Protein AF-0000000084933760 (afdb_homodimer)

Radius of gyration: 19.93 Å; Cα contacts (8 Å, |Δi|>4): 561; chains: 2; bounding box: 49×54×44 Å

Solvent-accessible surface area (backbone atoms only — not comparable to full-atom values): 15863 Å² total; per-residue (Å²): 116,66,57,91,71,53,70,63,55,50,52,51,51,53,46,27,44,66,40,38,69,59,48,57,58,58,50,7,56,75,67,72,41,52,49,69,57,36,49,50,52,52,50,49,37,39,74,70,44,37,38,70,45,31,24,42,41,68,36,48,44,39,60,46,26,70,36,41,30,41,37,34,32,32,53,76,77,86,79,57,62,67,58,54,50,48,54,72,69,38,53,44,50,26,28,29,32,30,31,45,72,89,34,37,31,44,29,36,35,47,17,69,35,71,68,50,39,50,52,53,49,53,62,52,43,73,56,29,57,67,47,76,22,47,44,77,42,64,78,34,64,78,49,73,80,62,82,73,82,128,118,65,55,90,70,52,72,64,54,49,52,49,50,54,46,27,44,66,40,39,68,59,49,58,60,59,50,8,58,76,68,73,39,52,49,68,58,36,48,50,51,52,50,48,37,40,74,72,44,37,38,71,45,31,23,40,40,68,37,48,42,38,60,47,27,72,35,42,30,41,36,34,31,34,53,76,77,86,79,56,63,67,59,53,51,48,55,71,70,37,51,44,50,26,28,30,32,30,32,44,72,88,35,39,31,44,28,37,38,48,18,69,37,69,68,51,39,50,54,53,50,53,61,54,41,73,55,28,58,67,49,76,23,48,45,78,42,65,78,34,63,77,48,74,79,63,81,72,84,129

Nearest PDB structures (foldseek):
  2cfx-assembly1_C  TM=9.605E-01  e=9.197E-15  Bacillus subtilis
  8q90-assembly1_B  TM=9.386E-01  e=1.491E-12  Haloferax mediterranei
  7fby-assembly1_A  TM=8.853E-01  e=1.085E-12  Pyrococcus horikoshii OT3
  2zny-assembly2_C  TM=8.908E-01  e=6.863E-12  Pyrococcus horikoshii
  2dbb-assembly1_B  TM=8.232E-01  e=8.738E-11  Pyrococcus horikoshii OT3

Sequence (300 aa):
MTLNLDDVDWAIIRQLQEEARISLSELGRRVNLSSSAVTERVRNLESLGVIGGYHARVDLAKVGYPVLAVVRLKYPGNRHQPLRRLLAERREILECLRTTGDDCYTLKVAATSMEHLESLVDALAGFGSTTTSVVYSQTLPYRGPDRPVGMTLNLDDVDWAIIRQLQEEARISLSELGRRVNLSSSAVTERVRNLESLGVIGGYHARVDLAKVGYPVLAVVRLKYPGNRHQPLRRLLAERREILECLRTTGDDCYTLKVAATSMEHLESLVDALAGFGSTTTSVVYSQTLPYRGPDRPVG

Secondary structure (DSSP, 8-state):
------HHHHHHHHHHHH-TT--HHHHHHHTT--HHHHHHHHHHHHHTTSEEEEEEEE-TGGGT--EEEEEEEE--SS--HHHHHHHHH-TTEEEEEEESSS-SEEEEEEESSHHHHHHHHHHHHTSSEEEEEEEEEEEE----------/------HHHHHHHHHHHH-TT--HHHHHHHTT--HHHHHHHHHHHHHTTSEEEEEEEE-TGGGT--EEEEEEEE--SS--HHHHHHHHH-TTEEEEEEESSS-SEEEEEEESSHHHHHHHHHHHHTSSEEEEEEEEEEEE----------

Foldseek 3Di:
DDDDDDPLLQLLVVCCLVPVPDDLCVSCVVSVHHSVVSVVSVVVCCVVCVPVDHDDDDDQVVVQFPWKKKKFFAAPDDDCVVVVVVPVVDVQWPDWDQDDDRTGIITMGTANDPVRVVVVVVVRCVRGDMDMGIDPDCPDDDGDDHDDDD/DDDDDDPLLQLLVVCCLVPVPDDLCVSCVSSVHHSVVSVVSVVVCCVVCVPVDHDDDDDCVVVQFPWKKKKFFAAPDDDCVVVVVVPVVDVQWPDWDQDDDRTGIITMGTANDPVRVVVVVVVRCVRGDMDMGIDPDCPDDDGDDHDDDD

Structure (mmCIF, N/CA/C/O backbone):
data_AF-0000000084933760-model_v1
#
loop_
_entity.id
_entity.type
_entity.pdbx_description
1 polymer 'AsnC-family transcriptional regulator'
#
loop_
_atom_site.group_PDB
_atom_site.id
_atom_site.type_symbol
_atom_site.label_atom_id
_atom_site.label_alt_id
_atom_site.label_comp_id
_atom_site.label_asym_id
_atom_site.label_entity_id
_atom_site.label_seq_id
_atom_site.pdbx_PDB_ins_code
_atom_site.Cartn_x
_atom_site.Cartn_y
_atom_site.Cartn_z
_atom_site.occupancy
_atom_site.B_iso_or_equiv
_atom_site.auth_seq_id
_atom_site.auth_comp_id
_atom_site.auth_asym_id
_atom_site.auth_atom_id
_atom_site.pdbx_PDB_model_num
ATOM 1 N N . MET A 1 1 ? 16.844 8.188 -11.461 1 62.12 1 MET A N 1
ATOM 2 C CA . MET A 1 1 ? 18.156 8.492 -10.883 1 62.12 1 MET A CA 1
ATOM 3 C C . MET A 1 1 ? 18.094 8.445 -9.359 1 62.12 1 MET A C 1
ATOM 5 O O . MET A 1 1 ? 17.188 8.992 -8.75 1 62.12 1 MET A O 1
ATOM 9 N N . THR A 1 2 ? 18.859 7.562 -8.734 1 71.69 2 THR A N 1
ATOM 10 C CA . THR A 1 2 ? 18.969 7.48 -7.281 1 71.69 2 THR A CA 1
ATOM 11 C C . THR A 1 2 ? 19.453 8.812 -6.703 1 71.69 2 THR A C 1
ATOM 13 O O . THR A 1 2 ? 20.438 9.383 -7.184 1 71.69 2 THR A O 1
ATOM 16 N N . LEU A 1 3 ? 18.531 9.352 -5.859 1 82.62 3 LEU A N 1
ATOM 17 C CA . LEU A 1 3 ? 18.906 10.617 -5.234 1 82.62 3 LEU A CA 1
ATOM 18 C C . LEU A 1 3 ? 19.797 10.375 -4.023 1 82.62 3 LEU A C 1
ATOM 20 O O . LEU A 1 3 ? 19.719 9.328 -3.381 1 82.62 3 LEU A O 1
ATOM 24 N N . ASN A 1 4 ? 20.781 11.312 -3.889 1 87.88 4 ASN A N 1
ATOM 25 C CA . ASN A 1 4 ? 21.641 11.25 -2.717 1 87.88 4 ASN A CA 1
ATOM 26 C C . ASN A 1 4 ? 20.969 11.844 -1.486 1 87.88 4 ASN A C 1
ATOM 28 O O . ASN A 1 4 ? 21.094 13.047 -1.225 1 87.88 4 ASN A O 1
ATOM 32 N N . LEU A 1 5 ? 20.297 11.008 -0.692 1 95.12 5 LEU A N 1
ATOM 33 C CA . LEU A 1 5 ? 19.594 11.422 0.517 1 95.12 5 LEU A CA 1
ATOM 34 C C . LEU A 1 5 ? 20.484 11.25 1.747 1 95.12 5 LEU A C 1
ATOM 36 O O . LEU A 1 5 ? 21.141 10.211 1.903 1 95.12 5 LEU A O 1
ATOM 40 N N . ASP A 1 6 ? 20.547 12.234 2.494 1 95.12 6 ASP A N 1
ATOM 41 C CA . ASP A 1 6 ? 21.391 12.141 3.68 1 95.12 6 ASP A CA 1
ATOM 42 C C . ASP A 1 6 ? 20.609 11.602 4.871 1 95.12 6 ASP A C 1
ATOM 44 O O . ASP A 1 6 ? 19.469 11.156 4.727 1 95.12 6 ASP A O 1
ATOM 48 N N . ASP A 1 7 ? 21.234 11.594 6.059 1 96 7 ASP A N 1
ATOM 49 C CA . ASP A 1 7 ? 20.672 11.023 7.273 1 96 7 ASP A CA 1
ATOM 50 C C . ASP A 1 7 ? 19.391 11.742 7.68 1 96 7 ASP A C 1
ATOM 52 O O . ASP A 1 7 ? 18.422 11.109 8.109 1 96 7 ASP A O 1
ATOM 56 N N . VAL A 1 8 ? 19.422 12.992 7.527 1 96.94 8 VAL A N 1
ATOM 57 C CA . VAL A 1 8 ? 18.266 13.789 7.93 1 96.94 8 VAL A CA 1
ATOM 58 C C . VAL A 1 8 ? 17.094 13.492 7.012 1 96.94 8 VAL A C 1
ATOM 60 O O . VAL A 1 8 ? 15.961 13.328 7.48 1 96.94 8 VAL A O 1
ATOM 63 N N . ASP A 1 9 ? 17.375 13.453 5.699 1 97.44 9 ASP A N 1
ATOM 64 C CA . ASP A 1 9 ? 16.328 13.102 4.746 1 97.44 9 ASP A CA 1
ATOM 65 C C . ASP A 1 9 ? 15.656 11.781 5.129 1 97.44 9 ASP A C 1
ATOM 67 O O . ASP A 1 9 ? 14.422 11.688 5.164 1 97.44 9 ASP A O 1
ATOM 71 N N . TRP A 1 10 ? 16.422 10.812 5.469 1 97.44 10 TRP A N 1
AT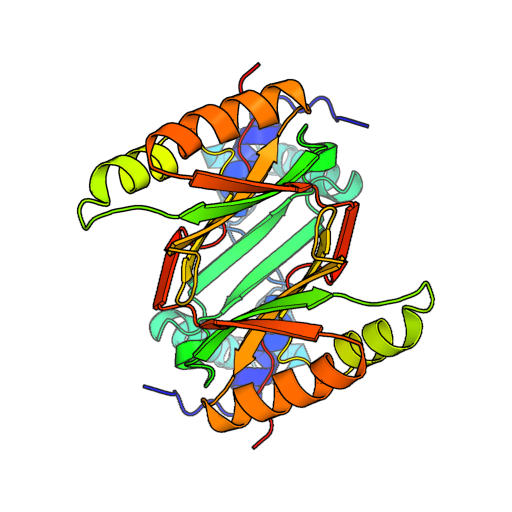OM 72 C CA . TRP A 1 10 ? 15.883 9.492 5.785 1 97.44 10 TRP A CA 1
ATOM 73 C C . TRP A 1 10 ? 15.133 9.508 7.109 1 97.44 10 TRP A C 1
ATOM 75 O O . TRP A 1 10 ? 14.141 8.805 7.281 1 97.44 10 TRP A O 1
ATOM 85 N N . ALA A 1 11 ? 15.656 10.234 8.039 1 97.94 11 ALA A N 1
ATOM 86 C CA . ALA A 1 11 ? 14.93 10.375 9.297 1 97.94 11 ALA A CA 1
ATOM 87 C C . ALA A 1 11 ? 13.547 10.977 9.07 1 97.94 11 ALA A C 1
ATOM 89 O O . ALA A 1 11 ? 12.562 10.523 9.656 1 97.94 11 ALA A O 1
ATOM 90 N N . ILE A 1 12 ? 13.492 11.961 8.203 1 98.44 12 ILE A N 1
ATOM 91 C CA . ILE A 1 12 ? 12.234 12.617 7.867 1 98.44 12 ILE A CA 1
ATOM 92 C C . ILE A 1 12 ? 11.305 11.625 7.168 1 98.44 12 ILE A C 1
ATOM 94 O O . ILE A 1 12 ? 10.133 11.5 7.535 1 98.44 12 ILE A O 1
ATOM 98 N N . ILE A 1 13 ? 11.836 10.93 6.203 1 98.31 13 ILE A N 1
ATOM 99 C CA . ILE A 1 13 ? 11.062 9.961 5.434 1 98.31 13 ILE A CA 1
ATOM 100 C C . ILE A 1 13 ? 10.477 8.906 6.371 1 98.31 13 ILE A C 1
ATOM 102 O O . ILE A 1 13 ? 9.289 8.562 6.273 1 98.31 13 ILE A O 1
ATOM 106 N N . ARG A 1 14 ? 11.266 8.422 7.262 1 97.88 14 ARG A N 1
ATOM 107 C CA . ARG A 1 14 ? 10.828 7.402 8.203 1 97.88 14 ARG A CA 1
ATOM 108 C C . ARG A 1 14 ? 9.656 7.906 9.047 1 97.88 14 ARG A C 1
ATOM 110 O O . ARG A 1 14 ? 8.656 7.211 9.203 1 97.88 14 ARG A O 1
ATOM 117 N N . GLN A 1 15 ? 9.781 9.102 9.555 1 98 15 GLN A N 1
ATOM 118 C CA . GLN A 1 15 ? 8.734 9.672 10.391 1 98 15 GLN A CA 1
ATOM 119 C C . GLN A 1 15 ? 7.441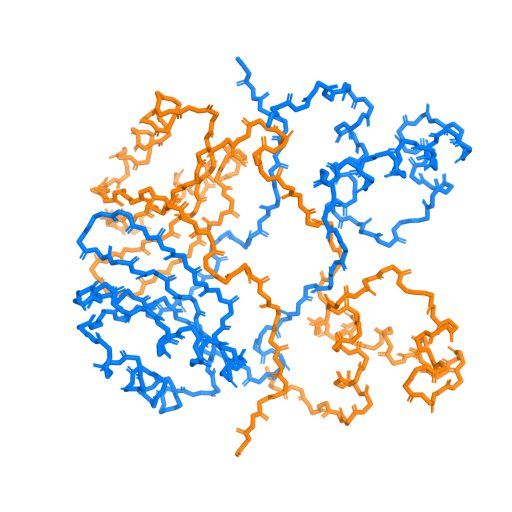 9.867 9.602 1 98 15 GLN A C 1
ATOM 121 O O . GLN A 1 15 ? 6.359 9.523 10.086 1 98 15 GLN A O 1
ATOM 126 N N . LEU A 1 16 ? 7.559 10.328 8.391 1 98.31 16 LEU A N 1
ATOM 127 C CA . LEU A 1 16 ? 6.379 10.625 7.586 1 98.31 16 LEU A CA 1
ATOM 128 C C . LEU A 1 16 ? 5.691 9.344 7.129 1 98.31 16 LEU A C 1
ATOM 130 O O . LEU A 1 16 ? 4.473 9.32 6.949 1 98.31 16 LEU A O 1
ATOM 134 N N . GLN A 1 17 ? 6.473 8.273 6.941 1 98.12 17 GLN A N 1
ATOM 135 C CA . GLN A 1 17 ? 5.887 6.98 6.609 1 98.12 17 GLN A CA 1
ATOM 136 C C . GLN A 1 17 ? 5.082 6.426 7.781 1 98.12 17 GLN A C 1
ATOM 138 O O . GLN A 1 17 ? 4.102 5.707 7.586 1 98.12 17 GLN A O 1
ATOM 143 N N . GLU A 1 18 ? 5.484 6.773 8.938 1 96.56 18 GLU A N 1
ATOM 144 C CA . GLU A 1 18 ? 4.82 6.277 10.141 1 96.56 18 GLU A CA 1
ATOM 145 C C . GLU A 1 18 ? 3.658 7.184 10.539 1 96.56 18 GLU A C 1
ATOM 147 O O . GLU A 1 18 ? 2.6 6.699 10.945 1 96.56 18 GLU A O 1
ATOM 152 N N . GLU A 1 19 ? 3.912 8.445 10.445 1 96.56 19 GLU A N 1
ATOM 153 C CA . GLU A 1 19 ? 2.949 9.469 10.844 1 96.56 19 GLU A CA 1
ATOM 154 C C . GLU A 1 19 ? 2.932 10.625 9.852 1 96.56 19 GLU A C 1
ATOM 156 O O . GLU A 1 19 ? 3.59 11.648 10.07 1 96.56 19 GLU A O 1
ATOM 161 N N . ALA A 1 20 ? 2.033 10.539 8.969 1 96.94 20 ALA A N 1
ATOM 162 C CA . ALA A 1 20 ? 2.043 11.516 7.883 1 96.94 20 ALA A CA 1
ATOM 163 C C . ALA A 1 20 ? 1.455 12.852 8.336 1 96.94 20 ALA A C 1
ATOM 165 O O . ALA A 1 20 ? 1.707 13.891 7.727 1 96.94 20 ALA A O 1
ATOM 166 N N . ARG A 1 21 ? 0.649 12.844 9.383 1 95.88 21 ARG A N 1
ATOM 167 C CA . ARG A 1 21 ? -0.011 14.07 9.82 1 95.8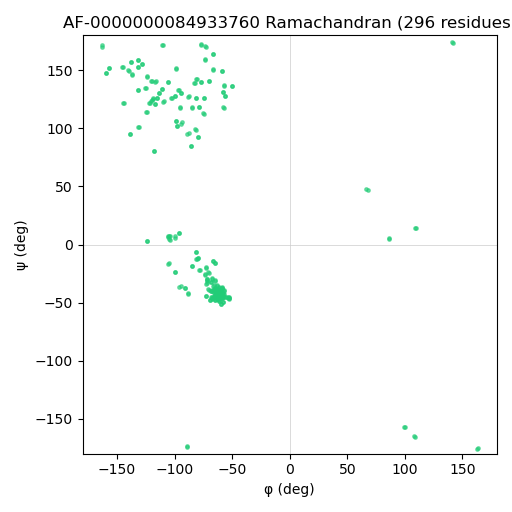8 21 ARG A CA 1
ATOM 168 C C . ARG A 1 21 ? 0.772 14.75 10.938 1 95.88 21 ARG A C 1
ATOM 170 O O . ARG A 1 21 ? 0.278 15.688 11.57 1 95.88 21 ARG A O 1
ATOM 177 N N . ILE A 1 22 ? 1.942 14.312 11.211 1 96.12 22 ILE A N 1
ATOM 178 C CA . ILE A 1 22 ? 2.791 14.969 12.195 1 96.12 22 ILE A CA 1
ATOM 179 C C . ILE A 1 22 ? 2.996 16.438 11.805 1 96.12 22 ILE A C 1
ATOM 181 O O . ILE A 1 22 ? 3.145 16.75 10.617 1 96.12 22 ILE A O 1
ATOM 185 N N . SER A 1 23 ? 2.906 17.312 12.766 1 95.75 23 SER A N 1
ATOM 186 C CA . SER A 1 23 ? 3.166 18.719 12.453 1 95.75 23 SER A CA 1
ATOM 187 C C . SER A 1 23 ? 4.625 18.938 12.07 1 95.75 23 SER A C 1
ATOM 189 O O . SER A 1 23 ? 5.512 18.234 12.555 1 95.75 23 SER A O 1
ATOM 191 N N . LEU A 1 24 ? 4.832 19.938 11.227 1 95.81 24 LEU A N 1
ATOM 192 C CA . LEU A 1 24 ? 6.203 20.234 10.82 1 95.81 24 LEU A CA 1
ATOM 193 C C . LEU A 1 24 ? 7.043 20.656 12.023 1 95.81 24 LEU A C 1
ATOM 195 O O . LEU A 1 24 ? 8.234 20.359 12.094 1 95.81 24 LEU A O 1
ATOM 199 N N . SER A 1 25 ? 6.398 21.359 12.922 1 97.06 25 SER A N 1
ATOM 200 C CA . SER A 1 25 ? 7.102 21.75 14.148 1 97.06 25 SER A CA 1
ATOM 201 C C . SER A 1 25 ? 7.543 20.516 14.938 1 97.06 25 SER A C 1
ATOM 203 O O . SER A 1 25 ? 8.703 20.422 15.352 1 97.06 25 SER A O 1
ATOM 205 N N . GLU A 1 26 ? 6.719 19.578 15.164 1 97.81 26 GLU A N 1
ATOM 206 C CA . GLU A 1 26 ? 7.047 18.359 15.891 1 97.81 26 GLU A CA 1
ATOM 207 C C . GLU A 1 26 ? 8.055 17.5 15.117 1 97.81 26 GLU A C 1
ATOM 209 O O . GLU A 1 26 ? 8.977 16.938 15.703 1 97.81 26 GLU A O 1
ATOM 214 N N . LEU A 1 27 ? 7.883 17.422 13.82 1 98.25 27 LEU A N 1
ATOM 215 C CA . LEU A 1 27 ? 8.828 16.703 12.969 1 98.25 27 LEU A CA 1
ATOM 216 C C . LEU A 1 27 ? 10.227 17.281 13.109 1 98.25 27 LEU A C 1
ATOM 218 O O . LEU A 1 27 ? 11.195 16.547 13.281 1 98.25 27 LEU A O 1
ATOM 222 N N . GLY A 1 28 ? 10.273 18.594 12.984 1 98.31 28 GLY A N 1
ATOM 223 C CA . GLY A 1 28 ? 11.555 19.266 13.172 1 98.31 28 GLY A CA 1
ATOM 224 C C . GLY A 1 28 ? 12.219 18.906 14.484 1 98.31 28 GLY A C 1
ATOM 225 O O . GLY A 1 28 ? 13.414 18.594 14.523 1 98.31 28 GLY A O 1
ATOM 226 N N . ARG A 1 29 ? 11.461 18.938 15.562 1 98 29 ARG A N 1
ATOM 227 C CA . ARG A 1 29 ? 11.969 18.578 16.891 1 98 29 ARG A CA 1
ATOM 228 C C . ARG A 1 29 ? 12.516 17.156 16.906 1 98 29 ARG A C 1
ATOM 230 O O . ARG A 1 29 ? 13.617 16.922 17.406 1 98 29 ARG A O 1
ATOM 237 N N . ARG A 1 30 ? 11.852 16.234 16.328 1 97.5 30 ARG A N 1
ATOM 238 C CA . ARG A 1 30 ? 12.227 14.828 16.359 1 97.5 30 ARG A CA 1
ATOM 239 C C . ARG A 1 30 ? 13.5 14.586 15.562 1 97.5 30 ARG A C 1
ATOM 241 O O . ARG A 1 30 ? 14.289 13.695 15.898 1 97.5 30 ARG A O 1
ATOM 248 N N . VAL A 1 31 ? 13.68 15.328 14.555 1 97.88 31 VAL A N 1
ATOM 249 C CA . VAL A 1 31 ? 14.836 15.07 13.703 1 97.88 31 VAL A CA 1
ATOM 250 C C . VAL A 1 31 ? 15.914 16.109 13.961 1 97.88 31 VAL A C 1
ATOM 252 O O . VAL A 1 31 ? 16.859 16.25 13.18 1 97.88 31 VAL A O 1
ATOM 255 N N . ASN A 1 32 ? 15.711 16.922 14.945 1 97.69 32 ASN A N 1
ATOM 256 C CA . ASN A 1 32 ? 16.672 17.906 15.414 1 97.69 32 ASN A CA 1
ATOM 257 C C . ASN A 1 32 ? 16.922 19 14.383 1 97.69 32 ASN A C 1
ATOM 259 O O . ASN A 1 32 ? 18.078 19.312 14.062 1 97.69 32 ASN A O 1
ATOM 263 N N . LEU A 1 33 ? 15.875 19.562 13.82 1 98 33 LEU A N 1
ATOM 264 C CA . LEU A 1 33 ? 15.891 20.703 12.906 1 98 33 LEU A CA 1
ATOM 265 C C . LEU A 1 33 ? 14.922 21.781 13.359 1 98 33 LEU A C 1
ATOM 267 O O . LEU A 1 33 ? 13.969 21.5 14.094 1 98 33 LEU A O 1
ATOM 271 N N . SER A 1 34 ? 15.266 23.031 12.906 1 97.19 34 SER A N 1
ATOM 272 C CA . SER A 1 34 ? 14.273 24.078 13.062 1 97.19 34 SER A CA 1
ATOM 273 C C . SER A 1 34 ? 13.047 23.828 12.195 1 97.19 34 SER A C 1
ATOM 275 O O . SER A 1 34 ? 13.102 23.047 11.25 1 97.19 34 SER A O 1
ATOM 277 N N . SER A 1 35 ? 11.938 24.547 12.5 1 96 35 SER A N 1
ATOM 278 C CA . SER A 1 35 ? 10.711 24.422 11.719 1 96 35 SER A CA 1
ATOM 279 C C . SER A 1 35 ? 10.938 24.844 10.266 1 96 35 SER A C 1
ATOM 281 O O . SER A 1 35 ? 10.414 24.219 9.344 1 96 35 SER A O 1
ATOM 283 N N . SER A 1 36 ? 11.711 25.891 10.094 1 97.31 36 SER A N 1
ATOM 284 C CA . SER A 1 36 ? 11.977 26.375 8.742 1 97.31 36 SER A CA 1
ATOM 285 C C . SER A 1 36 ? 12.836 25.375 7.957 1 97.31 36 SER A C 1
ATOM 287 O O . SER A 1 36 ? 12.586 25.125 6.777 1 97.31 36 SER A O 1
ATOM 289 N N . ALA A 1 37 ? 13.789 24.797 8.594 1 97.94 37 ALA A N 1
ATOM 290 C CA . ALA A 1 37 ? 14.695 23.859 7.945 1 97.94 37 ALA A CA 1
ATOM 291 C C . ALA A 1 37 ? 13.961 22.578 7.547 1 97.94 37 ALA A C 1
ATOM 293 O O . ALA A 1 37 ? 14.148 22.078 6.441 1 97.94 37 ALA A O 1
ATOM 294 N N . VAL A 1 38 ? 13.203 22.078 8.469 1 98.31 38 VAL A N 1
ATOM 295 C CA . VAL A 1 38 ? 12.492 20.844 8.172 1 98.31 38 VAL A CA 1
ATOM 296 C C . VAL A 1 38 ? 11.461 21.094 7.074 1 98.31 38 VAL A C 1
ATOM 298 O O . VAL A 1 38 ? 11.227 20.234 6.219 1 98.31 38 VAL A O 1
ATOM 301 N N . THR A 1 39 ? 10.789 22.234 7.102 1 97.81 39 THR A N 1
ATOM 302 C CA . THR A 1 39 ? 9.836 22.594 6.062 1 97.81 39 THR A CA 1
ATOM 303 C C . THR A 1 39 ? 10.492 22.562 4.688 1 97.81 39 THR A C 1
ATOM 305 O O . THR A 1 39 ? 9.945 22 3.738 1 97.81 39 THR A O 1
ATOM 308 N N . GLU A 1 40 ? 11.602 23.094 4.613 1 98.19 40 GLU A N 1
ATOM 309 C CA . GLU A 1 40 ? 12.336 23.141 3.35 1 98.19 40 GLU A CA 1
ATOM 310 C C . GLU A 1 40 ? 12.742 21.734 2.9 1 98.19 40 GLU A C 1
ATOM 312 O O . GLU A 1 40 ? 12.625 21.391 1.721 1 98.19 40 GLU A O 1
ATOM 317 N N . ARG A 1 41 ? 13.234 20.953 3.859 1 98.25 41 ARG A N 1
ATOM 318 C CA . ARG A 1 41 ? 13.641 19.594 3.535 1 98.25 41 ARG A CA 1
ATOM 319 C C . ARG A 1 41 ? 12.453 18.766 3.025 1 98.25 41 ARG A C 1
ATOM 321 O O . ARG A 1 41 ? 12.586 18.031 2.049 1 98.25 41 ARG A O 1
ATOM 328 N N . VAL A 1 42 ? 11.344 18.859 3.662 1 98.38 42 VAL A N 1
ATOM 329 C CA . VAL A 1 42 ? 10.148 18.141 3.258 1 98.38 42 VAL A CA 1
ATOM 330 C C . VAL A 1 42 ? 9.703 18.594 1.87 1 98.38 42 VAL A C 1
ATOM 332 O O . VAL A 1 42 ? 9.414 17.781 0.997 1 98.38 42 VAL A O 1
ATOM 335 N N . ARG A 1 43 ? 9.688 19.922 1.695 1 97.94 43 ARG A N 1
ATOM 336 C CA . ARG A 1 43 ? 9.32 20.469 0.397 1 97.94 43 ARG A CA 1
ATOM 337 C C . ARG A 1 43 ? 10.234 19.938 -0.704 1 97.94 43 ARG A C 1
ATOM 339 O O . ARG A 1 43 ? 9.773 19.641 -1.806 1 97.94 43 ARG A O 1
ATOM 346 N N . ASN A 1 44 ? 11.438 19.875 -0.427 1 97.94 44 ASN A N 1
ATOM 347 C CA . ASN A 1 44 ? 12.406 19.359 -1.391 1 97.94 44 ASN A CA 1
ATOM 348 C C . ASN A 1 44 ? 12.133 17.891 -1.73 1 97.94 44 ASN A C 1
ATOM 350 O O . ASN A 1 44 ? 12.141 17.516 -2.902 1 97.94 44 ASN A O 1
ATOM 354 N N . LEU A 1 45 ? 11.906 17.094 -0.696 1 98.31 45 LEU A N 1
ATOM 355 C CA . LEU A 1 45 ? 11.602 15.688 -0.894 1 98.31 45 LEU A CA 1
ATOM 356 C C . LEU A 1 45 ? 10.352 15.516 -1.746 1 98.31 45 LEU A C 1
ATOM 358 O O . LEU A 1 45 ? 10.273 14.602 -2.568 1 98.31 45 LEU A O 1
ATOM 362 N N . GLU A 1 46 ? 9.406 16.375 -1.554 1 98.12 46 GLU A N 1
ATOM 363 C CA . GLU A 1 46 ? 8.172 16.328 -2.334 1 98.12 46 GLU A CA 1
ATOM 364 C C . GLU A 1 46 ? 8.406 16.797 -3.764 1 98.12 46 GLU A C 1
ATOM 366 O O . GLU A 1 46 ? 7.949 16.172 -4.719 1 98.12 46 GLU A O 1
ATOM 371 N N . SER A 1 47 ? 9.141 17.891 -3.918 1 97.94 47 SER A N 1
ATOM 372 C CA . SER A 1 47 ? 9.383 18.469 -5.234 1 97.94 47 SER A CA 1
ATOM 373 C C . SER A 1 47 ? 10.188 17.531 -6.117 1 97.94 47 SER A C 1
ATOM 375 O O . SER A 1 47 ? 10 17.484 -7.332 1 97.94 47 SER A O 1
ATOM 377 N N . LEU A 1 48 ? 11.031 16.75 -5.48 1 97.12 48 LEU A N 1
ATOM 378 C CA . LEU A 1 48 ? 11.867 15.797 -6.195 1 97.12 48 LEU A CA 1
ATOM 379 C C . LEU A 1 48 ? 11.086 14.523 -6.512 1 97.12 48 LEU A C 1
ATOM 381 O O . LEU A 1 48 ? 11.578 13.656 -7.238 1 97.12 48 LEU A O 1
ATOM 385 N N . GLY A 1 49 ? 9.953 14.344 -5.922 1 97.56 49 GLY A N 1
ATOM 386 C CA . GLY A 1 49 ? 9.117 13.18 -6.164 1 97.56 49 GLY A CA 1
ATOM 387 C C . GLY A 1 49 ? 9.484 11.992 -5.297 1 97.56 49 GLY A C 1
ATOM 388 O O . GLY A 1 49 ? 8.992 10.883 -5.508 1 97.56 49 GLY A O 1
ATOM 389 N N . VAL A 1 50 ? 10.422 12.203 -4.371 1 98.12 50 VAL A N 1
ATOM 390 C CA . VAL A 1 50 ? 10.758 11.148 -3.414 1 98.12 50 VAL A CA 1
ATOM 391 C C . VAL A 1 50 ? 9.516 10.781 -2.604 1 98.12 50 VAL A C 1
ATOM 393 O O . VAL A 1 50 ? 9.211 9.602 -2.43 1 98.12 50 VAL A O 1
ATOM 396 N N . ILE A 1 51 ? 8.906 11.805 -2.07 1 98.06 51 ILE A N 1
ATOM 397 C CA . ILE A 1 51 ? 7.594 11.641 -1.455 1 98.06 51 ILE A CA 1
ATOM 398 C C . ILE A 1 51 ? 6.504 11.992 -2.465 1 98.06 51 ILE A C 1
ATOM 400 O O . ILE A 1 51 ? 6.398 13.141 -2.898 1 98.06 51 ILE A O 1
ATOM 404 N N . GLY A 1 52 ? 5.688 11.008 -2.785 1 97 52 GLY A N 1
ATOM 405 C CA . GLY A 1 52 ? 4.711 11.188 -3.848 1 97 52 GLY A CA 1
ATOM 406 C C . GLY A 1 52 ? 3.32 11.508 -3.332 1 97 52 GLY A C 1
ATOM 407 O O . GLY A 1 52 ? 2.352 11.5 -4.094 1 97 52 GLY A O 1
ATOM 408 N N . GLY A 1 53 ? 3.221 11.719 -2.033 1 97.38 53 GLY A N 1
ATOM 409 C CA . GLY A 1 53 ? 1.934 12.031 -1.435 1 97.38 53 GLY A CA 1
ATOM 410 C C . GLY A 1 53 ? 1.726 11.367 -0.087 1 97.38 53 GLY A C 1
ATOM 411 O O . GLY A 1 53 ? 2.576 10.602 0.372 1 97.38 53 GLY A O 1
ATOM 412 N N . TYR A 1 54 ? 0.625 11.727 0.524 1 98.12 54 TYR A N 1
ATOM 413 C CA . TYR A 1 54 ? 0.22 11.25 1.84 1 98.12 54 TYR A CA 1
ATOM 414 C C . TYR A 1 54 ? -1.18 10.648 1.794 1 98.12 54 TYR A C 1
ATOM 416 O O . TYR A 1 54 ? -2.094 11.234 1.205 1 98.12 54 TYR A O 1
ATOM 424 N N . HIS A 1 55 ? -1.307 9.469 2.443 1 98.06 55 HIS A N 1
ATOM 425 C CA . HIS A 1 55 ? -2.566 8.75 2.287 1 98.06 55 HIS A CA 1
ATOM 426 C C . HIS A 1 55 ? -3.006 8.117 3.602 1 98.06 55 HIS A C 1
ATOM 428 O O . HIS A 1 55 ? -2.166 7.691 4.398 1 98.06 55 HIS A O 1
ATOM 434 N N . ALA A 1 56 ? -4.285 8 3.752 1 98.38 56 ALA A N 1
ATOM 435 C CA . ALA A 1 56 ? -4.848 7.242 4.863 1 98.38 56 ALA A CA 1
ATOM 436 C C . ALA A 1 56 ? -4.879 5.75 4.547 1 98.38 56 ALA A C 1
ATOM 438 O O . ALA A 1 56 ? -5.191 5.355 3.42 1 98.38 56 ALA A O 1
ATOM 439 N N . ARG A 1 57 ? -4.547 4.969 5.496 1 98 57 ARG A N 1
ATOM 440 C CA . ARG A 1 57 ? -4.773 3.529 5.406 1 98 57 ARG A CA 1
ATOM 441 C C . ARG A 1 57 ? -6.164 3.16 5.91 1 98 57 ARG A C 1
ATOM 443 O O . ARG A 1 57 ? -6.539 3.516 7.027 1 98 57 ARG A O 1
ATOM 450 N N . VAL A 1 58 ? -6.883 2.43 5.086 1 97.88 58 VAL A N 1
ATOM 451 C CA . VAL A 1 58 ? -8.258 2.072 5.414 1 97.88 58 VAL A CA 1
ATOM 452 C C . VAL A 1 58 ? -8.352 0.572 5.688 1 97.88 58 VAL A C 1
ATOM 454 O O . VAL A 1 58 ? -7.762 -0.234 4.965 1 97.88 58 VAL A O 1
ATOM 457 N N . ASP A 1 59 ? -9.039 0.238 6.762 1 97.62 59 ASP A N 1
ATOM 458 C CA . ASP A 1 59 ? -9.289 -1.165 7.078 1 97.62 59 ASP A CA 1
ATOM 459 C C . ASP A 1 59 ? -10.359 -1.754 6.164 1 97.62 59 ASP A C 1
ATOM 461 O O . ASP A 1 59 ? -11.539 -1.416 6.281 1 97.62 59 ASP A O 1
ATOM 465 N N . LEU A 1 60 ? -9.992 -2.627 5.355 1 97.44 60 LEU A N 1
ATOM 466 C CA . LEU A 1 60 ? -10.875 -3.15 4.32 1 97.44 60 LEU A CA 1
ATOM 467 C C . LEU A 1 60 ? -12.102 -3.826 4.938 1 97.44 60 LEU A C 1
ATOM 469 O O . LEU A 1 60 ? -13.227 -3.594 4.5 1 97.44 60 LEU A O 1
ATOM 473 N N . ALA A 1 61 ? -11.883 -4.648 5.922 1 96.44 61 ALA A N 1
ATOM 474 C CA . ALA A 1 61 ? -12.984 -5.383 6.535 1 96.44 61 ALA A CA 1
ATOM 475 C C . ALA A 1 61 ? -14 -4.434 7.164 1 96.44 61 ALA A C 1
ATOM 477 O O . ALA A 1 61 ? -15.211 -4.629 7.031 1 96.44 61 ALA A O 1
ATOM 478 N N . LYS A 1 62 ? -13.547 -3.43 7.742 1 96.69 62 LYS A N 1
ATOM 479 C CA . LYS A 1 62 ? -14.406 -2.494 8.461 1 96.69 62 LYS A CA 1
ATOM 480 C C . LYS A 1 62 ? -15.219 -1.641 7.488 1 96.69 62 LYS A C 1
ATOM 482 O O . LYS A 1 62 ? -16.25 -1.069 7.863 1 96.69 62 LYS A O 1
ATOM 487 N N . VAL A 1 63 ? -14.734 -1.593 6.238 1 96.81 63 VAL A N 1
ATOM 488 C CA . VAL A 1 63 ? -15.469 -0.749 5.301 1 96.81 63 VAL A CA 1
ATOM 489 C C . VAL A 1 63 ? -16.281 -1.621 4.34 1 96.81 63 VAL A C 1
ATOM 491 O O . VAL A 1 63 ? -16.766 -1.138 3.314 1 96.81 63 VAL A O 1
ATOM 494 N N . GLY A 1 64 ? -16.312 -2.85 4.559 1 95.88 64 GLY A N 1
ATOM 495 C CA . GLY A 1 64 ? -17.25 -3.695 3.842 1 95.88 64 GLY A CA 1
ATOM 496 C C . GLY A 1 64 ? -16.594 -4.605 2.828 1 95.88 64 GLY A C 1
ATOM 497 O O . GLY A 1 64 ? -17.25 -5.152 1.943 1 95.88 64 GLY A O 1
ATOM 498 N N . TYR A 1 65 ? -15.281 -4.723 2.928 1 97.44 65 TYR A N 1
ATOM 499 C CA . TYR A 1 65 ? -14.539 -5.648 2.086 1 97.44 65 TYR A CA 1
ATOM 500 C C . TYR A 1 65 ? -13.844 -6.711 2.93 1 97.44 65 TYR A C 1
ATOM 502 O O . TYR A 1 65 ? -12.617 -6.684 3.092 1 97.44 65 TYR A O 1
ATOM 510 N N . PRO A 1 66 ? -14.516 -7.703 3.336 1 97.5 66 PRO A N 1
ATOM 511 C CA . PRO A 1 66 ? -13.914 -8.719 4.203 1 97.5 66 PRO A CA 1
ATOM 512 C C . PRO A 1 66 ? -13.062 -9.727 3.434 1 97.5 66 PRO A C 1
ATOM 514 O O . PRO A 1 66 ? -12.328 -10.508 4.039 1 97.5 66 PRO A O 1
ATOM 517 N N . VAL A 1 67 ? -13.164 -9.711 2.084 1 98.25 67 VAL A N 1
ATOM 518 C CA . VAL A 1 67 ? -12.43 -10.672 1.271 1 98.25 67 VAL A CA 1
ATOM 519 C C . VAL A 1 67 ? -11.32 -9.953 0.501 1 98.25 67 VAL A C 1
ATOM 521 O O . VAL A 1 67 ? -11.578 -8.969 -0.191 1 98.25 67 VAL A O 1
ATOM 524 N N . LEU A 1 68 ? -10.141 -10.383 0.699 1 98.75 68 LEU A N 1
ATOM 525 C CA . LEU A 1 68 ? -8.984 -9.945 -0.076 1 98.75 68 LEU A CA 1
ATOM 526 C C . LEU A 1 68 ? -8.383 -11.109 -0.859 1 98.75 68 LEU A C 1
ATOM 528 O O . LEU A 1 68 ? -8.305 -12.227 -0.352 1 98.75 68 LEU A O 1
ATOM 532 N N . ALA A 1 69 ? -7.961 -10.82 -2.105 1 98.88 69 ALA A N 1
ATOM 533 C CA . ALA A 1 69 ? -7.391 -11.891 -2.924 1 98.88 69 ALA A CA 1
ATOM 534 C C . ALA A 1 69 ? -6.285 -11.352 -3.83 1 98.88 69 ALA A C 1
ATOM 536 O O . ALA A 1 69 ? -6.258 -10.164 -4.145 1 98.88 69 ALA A O 1
ATOM 537 N N . VAL A 1 70 ? -5.398 -12.242 -4.148 1 98.75 70 VAL A N 1
ATOM 538 C CA . VAL A 1 70 ? -4.418 -12.016 -5.207 1 98.75 70 VAL A CA 1
ATOM 539 C C . VAL A 1 70 ? -4.836 -12.773 -6.465 1 98.75 70 VAL A C 1
ATOM 541 O O . VAL A 1 70 ? -5.082 -13.984 -6.418 1 98.75 70 VAL A O 1
ATOM 544 N N . VAL A 1 71 ? -4.914 -12.039 -7.57 1 98.44 71 VAL A N 1
ATOM 545 C CA . VAL A 1 71 ? -5.262 -12.648 -8.844 1 98.44 71 VAL A CA 1
ATOM 546 C C . VAL A 1 71 ? -4.098 -12.508 -9.82 1 98.44 71 VAL A C 1
ATOM 548 O O . VAL A 1 71 ? -3.617 -11.398 -10.078 1 98.44 71 VAL A O 1
ATOM 551 N N . ARG A 1 72 ? -3.635 -13.641 -10.266 1 97.94 72 ARG A N 1
ATOM 552 C CA . ARG A 1 72 ? -2.652 -13.656 -11.344 1 97.94 72 ARG A CA 1
ATOM 553 C C . ARG A 1 72 ? -3.324 -13.875 -12.695 1 97.94 72 ARG A C 1
ATOM 555 O O . ARG A 1 72 ? -4.195 -14.742 -12.828 1 97.94 72 ARG A O 1
ATOM 562 N N . LEU A 1 73 ? -2.926 -13.047 -13.648 1 97.44 73 LEU A N 1
ATOM 563 C CA . LEU A 1 73 ? -3.564 -13.031 -14.961 1 97.44 73 LEU A CA 1
ATOM 564 C C . LEU A 1 73 ? -2.537 -13.242 -16.062 1 97.44 73 LEU A C 1
ATOM 566 O O . LEU A 1 73 ? -1.578 -12.477 -16.188 1 97.44 73 LEU A O 1
ATOM 570 N N . LYS A 1 74 ? -2.703 -14.375 -16.703 1 96.31 74 LYS A N 1
ATOM 571 C CA . LYS A 1 74 ? -1.95 -14.602 -17.938 1 96.31 74 LYS A CA 1
ATOM 572 C C . LYS A 1 74 ? -2.631 -13.93 -19.125 1 96.31 74 LYS A C 1
ATOM 574 O O . LYS A 1 74 ? -3.648 -14.422 -19.625 1 96.31 74 LYS A O 1
ATOM 579 N N . TYR A 1 75 ? -2.174 -12.789 -19.484 1 91.06 75 TYR A N 1
ATOM 580 C CA . TYR A 1 75 ? -2.76 -11.977 -20.547 1 91.06 75 TYR A CA 1
ATOM 581 C C . TYR A 1 75 ? -2.086 -12.25 -21.875 1 91.06 75 TYR A C 1
ATOM 583 O O . TYR A 1 75 ? -0.993 -11.742 -22.141 1 91.06 75 TYR A O 1
ATOM 591 N N . PRO A 1 76 ? -2.865 -12.977 -22.672 1 83.81 76 PRO A N 1
ATOM 592 C CA . PRO A 1 76 ? -2.254 -13.289 -23.969 1 83.81 76 PRO A CA 1
ATOM 593 C C . PRO A 1 76 ? -2.238 -12.086 -24.906 1 83.81 76 PRO A C 1
ATOM 595 O O . PRO A 1 76 ? -3.199 -11.312 -24.938 1 83.81 76 PRO A O 1
ATOM 598 N N . GLY A 1 77 ? -1.123 -11.703 -25.438 1 78 77 GLY A N 1
ATOM 599 C CA . GLY A 1 77 ? -1.073 -10.688 -26.469 1 78 77 GLY A CA 1
ATOM 600 C C . GLY A 1 77 ? -0.497 -9.367 -25.984 1 78 77 GLY A C 1
ATOM 601 O O . GLY A 1 77 ? 0.07 -9.297 -24.891 1 78 77 GLY A O 1
ATOM 602 N N . ASN A 1 78 ? -0.763 -8.359 -26.859 1 77.75 78 ASN A N 1
ATOM 603 C CA . ASN A 1 78 ? -0.074 -7.102 -26.594 1 77.75 78 ASN A CA 1
ATOM 604 C C . ASN A 1 78 ? -1.057 -5.941 -26.453 1 77.75 78 ASN A C 1
ATOM 606 O O . ASN A 1 78 ? -0.647 -4.785 -26.359 1 77.75 78 ASN A O 1
ATOM 610 N N . ARG A 1 79 ? -2.359 -6.285 -26.531 1 82.62 79 ARG A N 1
ATOM 611 C CA . ARG A 1 79 ? -3.318 -5.195 -26.391 1 82.62 79 ARG A CA 1
ATOM 612 C C . ARG A 1 79 ? -3.863 -5.125 -24.969 1 82.62 79 ARG A C 1
ATOM 614 O O . ARG A 1 79 ? -4.82 -5.824 -24.625 1 82.62 79 ARG A O 1
ATOM 621 N N . HIS A 1 80 ? -3.326 -4.172 -24.234 1 89 80 HIS A N 1
ATOM 622 C CA . HIS A 1 80 ? -3.615 -4.148 -22.812 1 89 80 HIS A CA 1
ATOM 623 C C . HIS A 1 80 ? -4.621 -3.053 -22.469 1 89 80 HIS A C 1
ATOM 625 O O . HIS A 1 80 ? -5.008 -2.895 -21.312 1 89 80 HIS A O 1
ATOM 631 N N . GLN A 1 81 ? -5.137 -2.359 -23.438 1 90.62 81 GLN A N 1
ATOM 632 C CA . GLN A 1 81 ? -6.023 -1.222 -23.219 1 90.62 81 GLN A CA 1
ATOM 633 C C . GLN A 1 81 ? -7.324 -1.66 -22.547 1 90.62 81 GLN A C 1
ATOM 635 O O . GLN A 1 81 ? -7.824 -0.989 -21.656 1 90.62 81 GLN A O 1
ATOM 640 N N . PRO A 1 82 ? -7.848 -2.756 -22.953 1 92.81 82 PRO A N 1
ATOM 641 C CA . PRO A 1 82 ? -9.086 -3.176 -22.297 1 92.81 82 PRO A CA 1
ATOM 642 C C . PRO A 1 82 ? -8.898 -3.457 -20.812 1 92.81 82 PRO A C 1
ATOM 644 O O . PRO A 1 82 ? -9.773 -3.137 -20 1 92.81 82 PRO A O 1
ATOM 647 N N . LEU A 1 83 ? -7.832 -4.043 -20.422 1 95.25 83 LEU A N 1
ATOM 648 C CA . LEU A 1 83 ? -7.543 -4.262 -19 1 95.25 83 LEU A CA 1
ATOM 649 C C . LEU A 1 83 ? -7.406 -2.936 -18.266 1 95.25 83 LEU A C 1
ATOM 651 O O . LEU A 1 83 ? -7.941 -2.773 -17.172 1 95.25 83 LEU A O 1
ATOM 655 N N . ARG A 1 84 ? -6.695 -2.02 -18.891 1 95.38 84 ARG A N 1
ATOM 656 C CA . ARG A 1 84 ? -6.508 -0.708 -18.281 1 95.38 84 ARG A CA 1
ATOM 657 C C . ARG A 1 84 ? -7.848 -0.028 -18.031 1 95.38 84 ARG A C 1
ATOM 659 O O . ARG A 1 84 ? -8.031 0.627 -17 1 95.38 84 ARG A O 1
ATOM 666 N N . ARG A 1 85 ? -8.766 -0.188 -18.938 1 95.94 85 ARG A N 1
ATOM 667 C CA . ARG A 1 85 ? -10.109 0.371 -18.766 1 95.94 85 ARG A CA 1
ATOM 668 C C . ARG A 1 85 ? -10.828 -0.276 -17.594 1 95.94 85 ARG A C 1
ATOM 670 O O . ARG A 1 85 ? -11.461 0.415 -16.781 1 95.94 85 ARG A O 1
ATOM 677 N N . LEU A 1 86 ? -10.711 -1.549 -17.484 1 96.44 86 LEU A N 1
ATOM 678 C CA . LEU A 1 86 ? -11.328 -2.266 -16.375 1 96.44 86 LEU A CA 1
ATOM 679 C C . LEU A 1 86 ? -10.758 -1.807 -15.047 1 96.44 86 L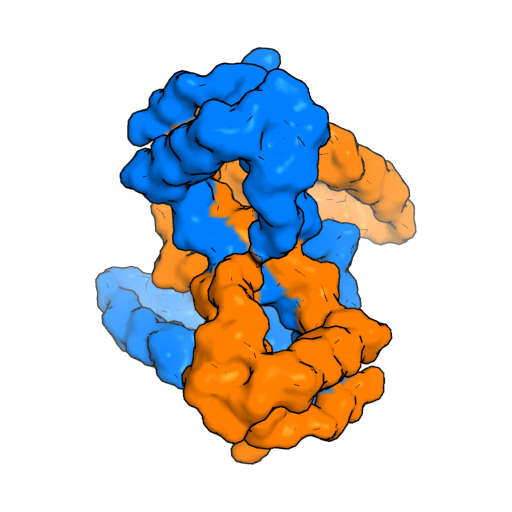EU A C 1
ATOM 681 O O . LEU A 1 86 ? -11.492 -1.614 -14.078 1 96.44 86 LEU A O 1
ATOM 685 N N . LEU A 1 87 ? -9.453 -1.614 -14.992 1 97.12 87 LEU A N 1
ATOM 686 C CA . LEU A 1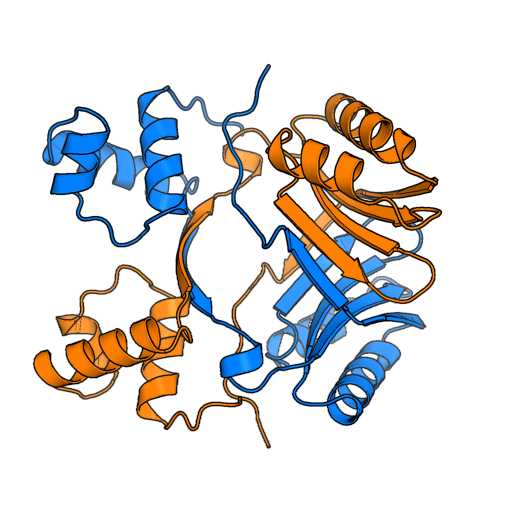 87 ? -8.781 -1.161 -13.781 1 97.12 87 LEU A CA 1
ATOM 687 C C . LEU A 1 87 ? -9.289 0.21 -13.352 1 97.12 87 LEU A C 1
ATOM 689 O O . LEU A 1 87 ? -9.414 0.489 -12.164 1 97.12 87 LEU A O 1
ATOM 693 N N . ALA A 1 88 ? -9.555 1.02 -14.32 1 96.12 88 ALA A N 1
ATOM 694 C CA . ALA A 1 88 ? -10.039 2.371 -14.039 1 96.12 88 ALA A CA 1
ATOM 695 C C . ALA A 1 88 ? -11.469 2.344 -13.523 1 96.12 88 ALA A C 1
ATOM 697 O O . ALA A 1 88 ? -11.852 3.15 -12.672 1 96.12 88 ALA A O 1
ATOM 698 N N . GLU A 1 89 ? -12.219 1.404 -13.914 1 94.75 89 GLU A N 1
ATOM 699 C CA . GLU A 1 89 ? -13.656 1.357 -13.648 1 94.75 89 GLU A CA 1
ATOM 700 C C . GLU A 1 89 ? -13.953 0.622 -12.352 1 94.75 89 GLU A C 1
ATOM 702 O O . GLU A 1 89 ? -14.898 0.971 -11.633 1 94.75 89 GLU A O 1
ATOM 707 N N . ARG A 1 90 ? -13.203 -0.402 -12.094 1 95.94 90 ARG A N 1
ATOM 708 C CA . ARG A 1 90 ? -13.477 -1.257 -10.945 1 95.94 90 ARG A CA 1
ATOM 709 C C . ARG A 1 90 ? -12.586 -0.892 -9.766 1 95.94 90 ARG A C 1
ATOM 711 O O . ARG A 1 90 ? -11.477 -1.409 -9.641 1 95.94 90 ARG A O 1
ATOM 718 N N . ARG A 1 91 ? -13.203 -0.244 -8.781 1 95.38 91 ARG A N 1
ATOM 719 C CA . ARG A 1 91 ? -12.422 0.3 -7.672 1 95.38 91 ARG A CA 1
ATOM 720 C C . ARG A 1 91 ? -12.102 -0.782 -6.648 1 95.38 91 ARG A C 1
ATOM 722 O O . ARG A 1 91 ? -11.281 -0.571 -5.754 1 95.38 91 ARG A O 1
ATOM 729 N N . GLU A 1 92 ? -12.68 -1.939 -6.879 1 97.44 92 GLU A N 1
ATOM 730 C CA . GLU A 1 92 ? -12.359 -3.092 -6.043 1 97.44 92 GLU A CA 1
ATOM 731 C C . GLU A 1 92 ? -10.945 -3.594 -6.309 1 97.44 92 GLU A C 1
ATOM 733 O O . GLU A 1 92 ? -10.367 -4.297 -5.48 1 97.44 92 GLU A O 1
ATOM 738 N N . ILE A 1 93 ? -10.477 -3.283 -7.52 1 98.38 93 ILE A N 1
ATOM 739 C CA . ILE A 1 93 ? -9.086 -3.615 -7.828 1 98.38 93 ILE A CA 1
ATOM 740 C C . ILE A 1 93 ? -8.156 -2.582 -7.199 1 98.38 93 ILE A C 1
ATOM 742 O O . ILE A 1 93 ? -8.156 -1.415 -7.598 1 98.38 93 ILE A O 1
ATOM 746 N N . LEU A 1 94 ? -7.309 -3.062 -6.305 1 98.56 94 LEU A N 1
ATOM 747 C CA . LEU A 1 94 ? -6.562 -2.139 -5.453 1 98.56 94 LEU A CA 1
ATOM 748 C C . LEU A 1 94 ? -5.148 -1.935 -5.98 1 98.56 94 LEU A C 1
ATOM 750 O O . LEU A 1 94 ? -4.492 -0.943 -5.645 1 98.56 94 LEU A O 1
ATOM 754 N N . GLU A 1 95 ? -4.688 -2.869 -6.719 1 98.75 95 GLU A N 1
ATOM 755 C CA . GLU A 1 95 ? -3.334 -2.836 -7.266 1 98.75 95 GLU A CA 1
ATOM 756 C C . GLU A 1 95 ? -3.203 -3.766 -8.469 1 98.75 95 GLU A C 1
ATOM 758 O O . GLU A 1 95 ? -3.881 -4.793 -8.547 1 98.75 95 GLU A O 1
ATOM 763 N N . CYS A 1 96 ? -2.363 -3.352 -9.359 1 98.69 96 CYS A N 1
ATOM 764 C CA . CYS A 1 96 ? -2.023 -4.18 -10.508 1 98.69 96 CYS A CA 1
ATOM 765 C C . CYS A 1 96 ? -0.56 -4.004 -10.898 1 98.69 96 CYS A C 1
ATOM 767 O O . CYS A 1 96 ? -0.125 -2.896 -11.211 1 98.69 96 CYS A O 1
ATOM 769 N N . LEU A 1 97 ? 0.154 -5.086 -10.891 1 98.56 97 LEU A N 1
ATOM 770 C CA . LEU A 1 97 ? 1.567 -5.105 -11.25 1 98.56 97 LEU A CA 1
ATOM 771 C C . LEU A 1 97 ? 1.798 -5.926 -12.516 1 98.56 97 LEU A C 1
ATOM 773 O O . LEU A 1 97 ? 1.345 -7.07 -12.602 1 98.56 97 LEU A O 1
ATOM 777 N N . ARG A 1 98 ? 2.432 -5.309 -13.461 1 97.5 98 ARG A N 1
ATOM 778 C CA . ARG A 1 98 ? 2.9 -6.082 -14.602 1 97.5 98 ARG A CA 1
ATOM 779 C C . ARG A 1 98 ? 4.211 -6.793 -14.281 1 97.5 98 ARG A C 1
ATOM 781 O O . ARG A 1 98 ? 5.184 -6.16 -13.875 1 97.5 98 ARG A O 1
ATOM 788 N N . THR A 1 99 ? 4.211 -8.109 -14.5 1 97.38 99 THR A N 1
ATOM 789 C CA . THR A 1 99 ? 5.344 -8.875 -14 1 97.38 99 THR A CA 1
ATOM 790 C C . THR A 1 99 ? 5.891 -9.797 -15.086 1 97.38 99 THR A C 1
ATOM 792 O O . THR A 1 99 ? 5.203 -10.094 -16.062 1 97.38 99 THR A O 1
ATOM 795 N N . THR A 1 100 ? 7.152 -10.188 -14.898 1 95.69 100 THR A N 1
ATOM 796 C CA . THR A 1 100 ? 7.742 -11.266 -15.695 1 95.69 100 THR A CA 1
ATOM 797 C C . THR A 1 100 ? 7.25 -12.625 -15.211 1 95.69 100 THR A C 1
ATOM 799 O O . THR A 1 100 ? 6.598 -12.719 -14.172 1 95.69 100 THR A O 1
ATOM 802 N N . GLY A 1 101 ? 7.633 -13.609 -16 1 92.5 101 GLY A N 1
ATOM 803 C CA . GLY A 1 101 ? 7.273 -14.969 -15.609 1 92.5 101 GLY A CA 1
ATOM 804 C C . GLY A 1 101 ? 6.047 -15.484 -16.344 1 92.5 101 GLY A C 1
ATOM 805 O O . GLY A 1 101 ? 5.652 -14.945 -17.375 1 92.5 101 GLY A O 1
ATOM 806 N N . ASP A 1 102 ? 5.438 -16.453 -15.68 1 88.5 102 ASP A N 1
ATOM 807 C CA . ASP A 1 102 ? 4.312 -17.141 -16.328 1 88.5 102 ASP A CA 1
ATOM 808 C C . ASP A 1 102 ? 3.072 -16.25 -16.344 1 88.5 102 ASP A C 1
ATOM 810 O O . ASP A 1 102 ? 2.26 -16.328 -17.266 1 88.5 102 ASP A O 1
ATOM 814 N N . ASP A 1 103 ? 3.146 -15.383 -15.352 1 91 103 ASP A N 1
ATOM 815 C CA . ASP A 1 103 ? 1.999 -14.484 -15.281 1 91 103 ASP A CA 1
ATOM 816 C C . ASP A 1 103 ? 2.316 -13.133 -15.922 1 91 103 ASP A C 1
ATOM 818 O O . ASP A 1 103 ? 3.48 -12.734 -16 1 91 103 ASP A O 1
ATOM 822 N N . CYS A 1 104 ? 1.465 -12.453 -16.422 1 95.5 104 CYS A N 1
ATOM 823 C CA . CYS A 1 104 ? 1.62 -11.125 -17 1 95.5 104 CYS A CA 1
ATOM 824 C C . CYS A 1 104 ? 1.266 -10.039 -16 1 95.5 104 CYS A C 1
ATOM 826 O O . CYS A 1 104 ? 1.953 -9.016 -15.914 1 95.5 104 CYS A O 1
ATOM 828 N N . TYR A 1 105 ? 0.237 -10.359 -15.203 1 97.69 105 TYR A N 1
ATOM 829 C CA . TYR A 1 105 ? -0.2 -9.391 -14.203 1 97.69 105 TYR A CA 1
ATOM 830 C C . TYR A 1 105 ? -0.479 -10.07 -12.867 1 97.69 105 TYR A C 1
ATOM 832 O O . TYR A 1 105 ? -0.937 -11.219 -12.828 1 97.69 105 TYR A O 1
ATOM 840 N N . THR A 1 106 ? -0.216 -9.375 -11.805 1 98.19 106 THR A N 1
ATOM 841 C CA . THR A 1 106 ? -0.668 -9.703 -10.461 1 98.19 106 THR A CA 1
ATOM 842 C C . THR A 1 106 ? -1.551 -8.594 -9.898 1 98.19 106 THR A C 1
ATOM 844 O O . THR A 1 10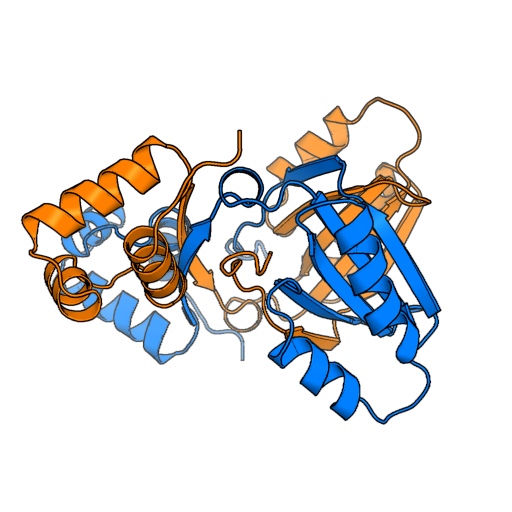6 ? -1.149 -7.426 -9.875 1 98.19 106 THR A O 1
ATOM 847 N N . LEU A 1 107 ? -2.756 -8.953 -9.453 1 98.69 107 LEU A N 1
ATOM 848 C CA . LEU A 1 107 ? -3.717 -7.969 -8.953 1 98.69 107 LEU A CA 1
ATOM 849 C C . LEU A 1 107 ? -4.09 -8.258 -7.508 1 98.69 107 LEU A C 1
ATOM 851 O O . LEU A 1 107 ? -4.215 -9.422 -7.113 1 98.69 107 LEU A O 1
ATOM 855 N N . LYS A 1 108 ? -4.223 -7.285 -6.781 1 98.88 108 LYS A N 1
ATOM 856 C CA . LYS A 1 108 ? -4.867 -7.355 -5.473 1 98.88 108 LYS A CA 1
ATOM 857 C C . LYS A 1 108 ? -6.312 -6.867 -5.551 1 98.88 108 LYS A C 1
ATOM 859 O O . LYS A 1 108 ? -6.574 -5.754 -6.016 1 98.88 108 LYS A O 1
ATOM 864 N N . VAL A 1 109 ? -7.223 -7.652 -5.07 1 98.75 109 VAL A N 1
ATOM 865 C CA . VAL A 1 109 ? -8.641 -7.371 -5.246 1 98.75 109 VAL A CA 1
ATOM 866 C C . VAL A 1 109 ? -9.367 -7.508 -3.908 1 98.75 109 VAL A C 1
ATOM 868 O O . VAL A 1 109 ? -9.172 -8.492 -3.186 1 98.75 109 VAL A O 1
ATOM 871 N N . ALA A 1 110 ? -10.164 -6.566 -3.613 1 98.62 110 ALA A N 1
ATOM 872 C CA . ALA A 1 110 ? -11.031 -6.609 -2.438 1 98.62 110 ALA A CA 1
ATOM 873 C C . ALA A 1 110 ? -12.477 -6.879 -2.832 1 98.62 110 ALA A C 1
ATOM 875 O O . ALA A 1 110 ? -12.977 -6.316 -3.812 1 98.62 110 ALA A O 1
ATOM 876 N N . ALA A 1 111 ? -13.133 -7.684 -2.076 1 98.44 111 ALA A N 1
ATOM 877 C CA . ALA A 1 111 ? -14.508 -8.039 -2.406 1 98.44 111 ALA A CA 1
ATOM 878 C C . ALA A 1 111 ? -15.383 -8.055 -1.158 1 98.44 111 ALA A C 1
ATOM 880 O O . ALA A 1 111 ? -14.898 -8.266 -0.047 1 98.44 111 ALA A O 1
ATOM 881 N N . THR A 1 112 ? -16.703 -7.887 -1.365 1 97.62 112 THR A N 1
ATOM 882 C CA . THR A 1 112 ? -17.672 -7.844 -0.264 1 97.62 112 THR A CA 1
ATOM 883 C C . THR A 1 112 ? -18.094 -9.25 0.135 1 97.62 112 THR A C 1
ATOM 885 O O . THR A 1 112 ? -18.672 -9.453 1.209 1 97.62 112 THR A O 1
ATOM 888 N N . SER A 1 113 ? -17.859 -10.188 -0.766 1 97.81 113 SER A N 1
ATOM 889 C CA . SER A 1 113 ? -18.188 -11.594 -0.57 1 97.81 113 SER A CA 1
ATOM 890 C C . SER A 1 113 ? -17.438 -12.477 -1.571 1 97.81 113 SER A C 1
ATOM 892 O O . SER A 1 113 ? -16.797 -11.977 -2.496 1 97.81 113 SER A O 1
ATOM 894 N N . MET A 1 114 ? -17.547 -13.773 -1.302 1 97.81 114 MET A N 1
ATOM 895 C CA . MET A 1 114 ? -16.953 -14.703 -2.256 1 97.81 114 MET A CA 1
ATOM 896 C C . MET A 1 114 ? -17.672 -14.648 -3.596 1 97.81 114 MET A C 1
ATOM 898 O O . MET A 1 114 ? -17.047 -14.789 -4.648 1 97.81 114 MET A O 1
ATOM 902 N N . GLU A 1 115 ? -18.953 -14.445 -3.572 1 98.06 115 GLU A N 1
ATOM 903 C CA . GLU A 1 115 ? -19.719 -14.297 -4.809 1 98.06 115 GLU A CA 1
ATOM 904 C C . GLU A 1 115 ? -19.266 -13.07 -5.59 1 98.06 115 GLU A C 1
ATOM 906 O O . GLU A 1 115 ? -19.125 -13.125 -6.812 1 98.06 115 GLU A O 1
ATOM 911 N N . HIS A 1 116 ? -19.125 -12.039 -4.887 1 98.12 116 HIS A N 1
ATOM 912 C CA . HIS A 1 116 ? -18.609 -10.82 -5.504 1 98.12 116 HIS A CA 1
ATOM 913 C C . HIS A 1 116 ? -17.219 -11.039 -6.09 1 98.12 116 HIS A C 1
ATOM 915 O O . HIS A 1 116 ? -16.938 -10.609 -7.211 1 98.12 116 HIS A O 1
ATOM 921 N N . LEU A 1 117 ? -16.328 -11.742 -5.352 1 98.31 117 LEU A N 1
ATOM 922 C CA . LEU A 1 117 ? -15.008 -12.062 -5.863 1 98.31 117 LEU A CA 1
ATOM 923 C C . LEU A 1 117 ? -15.102 -12.867 -7.156 1 98.31 117 LEU A C 1
ATOM 925 O O . LEU A 1 117 ? -14.383 -12.586 -8.117 1 98.31 117 LEU A O 1
ATOM 929 N N . GLU A 1 118 ? -15.938 -13.828 -7.109 1 98.19 118 GLU A N 1
ATOM 930 C CA . GLU A 1 118 ? -16.141 -14.625 -8.312 1 98.19 118 GLU A CA 1
ATOM 931 C C . GLU A 1 118 ? -16.484 -13.742 -9.508 1 98.19 118 GLU A C 1
ATOM 933 O O . GLU A 1 118 ? -15.93 -13.914 -10.602 1 98.19 118 GLU A O 1
ATOM 938 N N . SER A 1 119 ? -17.359 -12.812 -9.312 1 97.44 119 SER A N 1
ATOM 939 C CA . SER A 1 119 ? -17.766 -11.906 -10.383 1 97.44 119 SER A CA 1
ATOM 940 C C . SER A 1 119 ? -16.578 -11.078 -10.883 1 97.44 119 SER A C 1
ATOM 942 O O . SER A 1 119 ? -16.438 -10.852 -12.086 1 97.44 119 SER A O 1
ATOM 944 N N . LEU A 1 120 ? -15.797 -10.602 -9.984 1 97.44 120 LEU A N 1
ATOM 945 C CA . LEU A 1 120 ? -14.617 -9.828 -10.352 1 97.44 120 LEU A CA 1
ATOM 946 C C . LEU A 1 120 ? -13.641 -10.672 -11.156 1 97.44 120 LEU A C 1
ATOM 948 O O . LEU A 1 120 ? -13.102 -10.211 -12.164 1 97.44 120 LEU A O 1
ATOM 952 N N . VAL A 1 121 ? -13.422 -11.867 -10.711 1 98.06 121 VAL A N 1
ATOM 953 C CA . VAL A 1 121 ? -12.492 -12.773 -11.383 1 98.06 121 VAL A CA 1
ATOM 954 C C . VAL A 1 121 ? -13.016 -13.109 -12.773 1 98.06 121 VAL A C 1
ATOM 956 O O . VAL A 1 121 ? -12.234 -13.227 -13.727 1 98.06 121 VAL A O 1
ATOM 959 N N . ASP A 1 122 ? -14.312 -13.258 -12.867 1 97.75 122 ASP A N 1
ATOM 960 C CA . ASP A 1 122 ? -14.914 -13.516 -14.172 1 97.75 122 ASP A CA 1
ATOM 961 C C . ASP A 1 122 ? -14.625 -12.375 -15.141 1 97.75 122 ASP A C 1
ATOM 963 O O . ASP A 1 122 ? -14.359 -12.609 -16.328 1 97.75 122 ASP A O 1
ATOM 967 N N . ALA A 1 123 ? -14.711 -11.203 -14.688 1 96.94 123 ALA A N 1
ATOM 968 C CA . ALA A 1 123 ? -14.406 -10.047 -15.523 1 96.94 123 ALA A CA 1
ATOM 969 C C . ALA A 1 123 ? -12.953 -10.078 -15.984 1 96.94 123 ALA A C 1
ATOM 971 O O . ALA A 1 123 ? -12.656 -9.797 -17.156 1 96.94 123 ALA A O 1
ATOM 972 N N . LEU A 1 124 ? -12.078 -10.461 -15.125 1 96.75 124 LEU A N 1
ATOM 973 C CA . LEU A 1 124 ? -10.656 -10.531 -15.445 1 96.75 124 LEU A CA 1
ATOM 974 C C . LEU A 1 124 ? -10.367 -11.695 -16.375 1 96.75 124 LEU A C 1
ATOM 976 O O . LEU A 1 124 ? -9.492 -11.602 -17.25 1 96.75 124 LEU A O 1
ATOM 980 N N . ALA A 1 125 ? -11.117 -12.758 -16.219 1 96.25 125 ALA A N 1
ATOM 981 C CA . ALA A 1 125 ? -10.938 -13.961 -17.016 1 96.25 125 ALA A CA 1
ATOM 982 C C . ALA A 1 125 ? -11.25 -13.703 -18.484 1 96.25 125 ALA A C 1
ATOM 984 O O . ALA A 1 125 ? -10.859 -14.484 -19.359 1 96.25 125 ALA A O 1
ATOM 985 N N . GLY A 1 126 ? -11.914 -12.594 -18.703 1 94.62 126 GLY A N 1
ATOM 986 C CA . GLY A 1 126 ? -12.156 -12.188 -20.078 1 94.62 126 GLY A CA 1
ATOM 987 C C . GLY A 1 126 ? -10.883 -11.805 -20.828 1 94.62 126 GLY A C 1
ATOM 988 O O . GLY A 1 126 ? -10.875 -11.742 -22.047 1 94.62 126 GLY A O 1
ATOM 989 N N . PHE A 1 127 ? -9.852 -11.617 -20.109 1 95 127 PHE A N 1
ATOM 990 C CA . PHE A 1 127 ? -8.617 -11.148 -20.734 1 95 127 PHE A CA 1
ATOM 991 C C . PHE A 1 127 ? -7.602 -12.281 -20.844 1 95 127 PHE A C 1
ATOM 993 O O . PHE A 1 127 ? -6.598 -12.156 -21.547 1 95 127 PHE A O 1
ATOM 1000 N N . GLY A 1 128 ? -7.816 -13.344 -20.125 1 94.56 128 GLY A N 1
ATOM 1001 C CA . GLY A 1 128 ? -6.898 -14.469 -20.094 1 94.56 128 GLY A CA 1
ATOM 1002 C C . GLY A 1 128 ? -7.125 -15.391 -18.906 1 94.56 128 GLY A C 1
ATOM 1003 O O . GLY A 1 128 ? -8.062 -15.195 -18.141 1 94.56 128 GLY A O 1
ATOM 1004 N N . SER A 1 129 ? -6.238 -16.391 -18.797 1 96.19 129 SER A N 1
ATOM 1005 C CA . SER A 1 129 ? -6.352 -17.344 -17.688 1 96.19 129 SER A CA 1
ATOM 1006 C C . SER A 1 129 ? -6 -16.672 -16.359 1 96.19 129 SER A C 1
ATOM 1008 O O . SER A 1 129 ? -5.043 -15.898 -16.281 1 96.19 129 SER A O 1
ATOM 1010 N N . THR A 1 130 ? -6.754 -17.047 -15.367 1 96.88 130 THR A N 1
ATOM 1011 C CA . THR A 1 130 ? -6.527 -16.453 -14.055 1 96.88 130 THR A CA 1
ATOM 1012 C C . THR A 1 130 ? -6.266 -17.531 -13.008 1 96.88 130 THR A C 1
ATOM 1014 O O . THR A 1 130 ? -6.766 -18.656 -13.133 1 96.88 130 THR A O 1
ATOM 1017 N N . THR A 1 131 ? -5.445 -17.234 -12.109 1 97.31 131 THR A N 1
ATOM 1018 C CA . THR A 1 131 ? -5.281 -17.984 -10.859 1 97.31 131 THR A CA 1
ATOM 1019 C C . THR A 1 131 ? -5.551 -17.078 -9.656 1 97.31 131 THR A C 1
ATOM 1021 O O . THR A 1 131 ? -4.93 -16.016 -9.516 1 97.31 131 THR A O 1
ATOM 1024 N N . THR A 1 132 ? -6.488 -17.516 -8.836 1 97.88 132 THR A N 1
ATOM 1025 C CA . THR A 1 132 ? -6.918 -16.672 -7.719 1 97.88 132 THR A CA 1
ATOM 1026 C C . THR A 1 132 ? -6.531 -17.312 -6.387 1 97.88 132 THR A C 1
ATOM 1028 O O . THR A 1 132 ? -6.781 -18.5 -6.164 1 97.88 132 THR A O 1
ATOM 1031 N N . SER A 1 133 ? -5.914 -16.547 -5.535 1 98.31 133 SER A N 1
ATOM 1032 C CA . SER A 1 133 ? -5.609 -16.938 -4.164 1 98.31 133 SER A CA 1
ATOM 1033 C C . SER A 1 133 ? -6.238 -15.984 -3.158 1 98.31 133 SER A C 1
ATOM 1035 O O . SER A 1 133 ? -5.961 -14.781 -3.176 1 98.31 133 SER A O 1
ATOM 1037 N N . VAL A 1 134 ? -7.047 -16.578 -2.318 1 98.56 134 VAL A N 1
ATOM 1038 C CA . VAL A 1 134 ? -7.641 -15.766 -1.263 1 98.56 134 VAL A CA 1
ATOM 1039 C C . VAL A 1 134 ? -6.613 -15.523 -0.158 1 98.56 134 VAL A C 1
ATOM 1041 O O . VAL A 1 134 ? -5.855 -16.422 0.204 1 98.56 134 VAL A O 1
ATOM 1044 N N . VAL A 1 135 ? -6.609 -14.328 0.36 1 98.62 135 VAL A N 1
ATOM 1045 C CA . VAL A 1 135 ? -5.684 -13.969 1.428 1 98.62 135 VAL A CA 1
ATOM 1046 C C . VAL A 1 135 ? -6.27 -14.375 2.779 1 98.62 135 VAL A C 1
ATOM 1048 O O . VAL A 1 135 ? -7.324 -13.875 3.182 1 98.62 135 VAL A O 1
ATOM 1051 N N . TYR A 1 136 ? -5.539 -15.258 3.4 1 96.88 136 TYR A N 1
ATOM 1052 C CA . TYR A 1 136 ? -5.93 -15.594 4.766 1 96.88 136 TYR A CA 1
ATOM 1053 C C . TYR A 1 136 ? -5.672 -14.43 5.711 1 96.88 136 TYR A C 1
ATOM 1055 O O . TYR A 1 136 ? -6.531 -14.078 6.52 1 96.88 136 TYR A O 1
ATOM 1063 N N . SER A 1 137 ? -4.52 -13.914 5.594 1 96.69 137 SER A N 1
ATOM 1064 C CA . SER A 1 137 ? -4.109 -12.812 6.457 1 96.69 137 SER A CA 1
ATOM 1065 C C . SER A 1 137 ? -2.996 -11.992 5.82 1 96.69 137 SER A C 1
ATOM 1067 O O . SER A 1 137 ? -2.273 -12.484 4.953 1 96.69 137 SER A O 1
ATOM 1069 N N . GLN A 1 138 ? -2.977 -10.758 6.188 1 97.62 138 GLN A N 1
ATOM 1070 C CA . GLN A 1 138 ? -1.848 -9.898 5.848 1 97.62 138 GLN A CA 1
ATOM 1071 C C . GLN A 1 138 ? -0.728 -10.031 6.875 1 97.62 138 GLN A C 1
ATOM 1073 O O . GLN A 1 138 ? -0.597 -9.188 7.77 1 97.62 138 GLN A O 1
ATOM 1078 N N . THR A 1 139 ? 0.101 -11.023 6.676 1 97.44 139 THR A N 1
ATOM 1079 C CA . THR A 1 139 ? 1.15 -11.336 7.641 1 97.44 139 THR A CA 1
ATOM 1080 C C . THR A 1 139 ? 2.045 -10.125 7.875 1 97.44 139 THR A C 1
ATOM 1082 O O . THR A 1 139 ? 2.494 -9.891 9 1 97.44 139 THR A O 1
ATOM 1085 N N . LEU A 1 140 ? 2.324 -9.438 6.891 1 98 140 LEU A N 1
ATOM 1086 C CA . LEU A 1 140 ? 2.982 -8.141 6.926 1 98 140 LEU A CA 1
ATOM 1087 C C . LEU A 1 140 ? 2.236 -7.125 6.062 1 98 140 LEU A C 1
ATOM 1089 O O . LEU A 1 140 ? 2.385 -7.117 4.84 1 98 140 LEU A O 1
ATOM 1093 N N . PRO A 1 141 ? 1.472 -6.285 6.738 1 96.38 141 PRO A N 1
ATOM 1094 C CA . PRO A 1 141 ? 0.88 -5.203 5.949 1 96.38 141 PRO A CA 1
ATOM 1095 C C . PRO A 1 141 ? 1.93 -4.336 5.262 1 96.38 141 PRO A C 1
ATOM 1097 O O . PRO A 1 141 ? 3.055 -4.215 5.754 1 96.38 141 PRO A O 1
ATOM 1100 N N . TYR A 1 142 ? 1.483 -3.814 4.09 1 97 142 TYR A N 1
ATOM 1101 C CA . TYR A 1 142 ? 2.459 -3.033 3.34 1 97 142 TYR A CA 1
ATOM 1102 C C . TYR A 1 142 ? 3.123 -1.989 4.227 1 97 142 TYR A C 1
ATOM 1104 O O . TYR A 1 142 ? 2.451 -1.304 5 1 97 142 TYR A O 1
ATOM 1112 N N . ARG A 1 143 ? 4.379 -1.888 4.078 1 96.62 143 ARG A N 1
ATOM 1113 C CA . ARG A 1 143 ? 5.168 -0.811 4.668 1 96.62 143 ARG A CA 1
ATOM 1114 C C . ARG A 1 143 ? 6.105 -0.195 3.635 1 96.62 143 ARG A C 1
ATOM 1116 O O . ARG A 1 143 ? 6.477 -0.848 2.658 1 96.62 143 ARG A O 1
ATOM 1123 N N . GLY A 1 144 ? 6.422 1.05 3.854 1 96.19 144 GLY A N 1
ATOM 1124 C CA . GLY A 1 144 ? 7.375 1.696 2.965 1 96.19 144 GLY A CA 1
ATOM 1125 C C . GLY A 1 144 ? 8.805 1.227 3.176 1 96.19 144 GLY A C 1
ATOM 1126 O O . GLY A 1 144 ? 9.086 0.499 4.129 1 96.19 144 GLY A O 1
ATOM 1127 N N . PRO A 1 145 ? 9.656 1.64 2.281 1 96.62 145 PRO A N 1
ATOM 1128 C CA . PRO A 1 145 ? 11.055 1.218 2.316 1 96.62 145 PRO A CA 1
ATOM 1129 C C . PRO A 1 145 ? 11.852 1.902 3.426 1 96.62 145 PRO A C 1
ATOM 1131 O O . PRO A 1 145 ? 11.398 2.908 3.98 1 96.62 145 PRO A O 1
ATOM 1134 N N . ASP A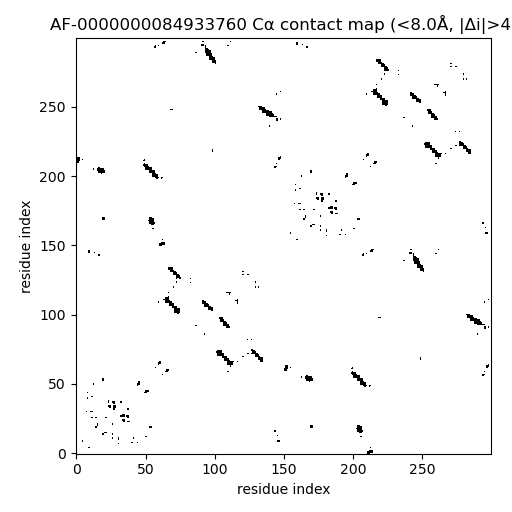 1 146 ? 12.953 1.288 3.789 1 95.75 146 ASP A N 1
ATOM 1135 C CA . ASP A 1 146 ? 13.992 1.921 4.594 1 95.75 146 ASP A CA 1
ATOM 1136 C C . ASP A 1 146 ? 15.25 2.174 3.768 1 95.75 146 ASP A C 1
ATOM 1138 O O . ASP A 1 146 ? 15.336 1.746 2.615 1 95.75 146 ASP A O 1
ATOM 1142 N N . ARG A 1 147 ? 16.125 2.9 4.434 1 94.5 147 ARG A N 1
ATOM 1143 C CA . ARG A 1 147 ? 17.375 3.209 3.754 1 94.5 147 ARG A CA 1
ATOM 1144 C C . ARG A 1 147 ? 18.078 1.935 3.309 1 94.5 147 ARG A C 1
ATOM 1146 O O . ARG A 1 147 ? 18.234 0.997 4.094 1 94.5 147 ARG A O 1
ATOM 1153 N N . PRO A 1 148 ? 18.438 1.891 2.014 1 92.19 148 PRO A N 1
ATOM 1154 C CA . PRO A 1 148 ? 19.203 0.715 1.595 1 92.19 148 PRO A CA 1
ATOM 1155 C C . PRO A 1 148 ? 20.5 0.543 2.383 1 92.19 148 PRO A C 1
ATOM 1157 O O . PRO A 1 148 ? 21.156 1.531 2.719 1 92.19 148 PRO A O 1
ATOM 1160 N N . VAL A 1 149 ? 20.688 -0.729 2.863 1 78.38 149 VAL A N 1
ATOM 1161 C CA . VAL A 1 149 ? 21.938 -0.992 3.555 1 78.38 149 VAL A CA 1
ATOM 1162 C C . VAL A 1 149 ? 23 -1.445 2.549 1 78.38 149 VAL A C 1
ATOM 1164 O O . VAL A 1 149 ? 22.734 -2.307 1.706 1 78.38 149 VAL A O 1
ATOM 1167 N N . GLY A 1 150 ? 23.906 -0.596 1.961 1 59.19 150 GLY A N 1
ATOM 1168 C CA . GLY A 1 150 ? 25.031 -0.949 1.111 1 59.19 150 GLY A CA 1
ATOM 1169 C C . GLY A 1 150 ? 25.969 -1.974 1.742 1 59.19 150 GLY A C 1
ATOM 1170 O O . GLY A 1 150 ? 25.906 -2.201 2.953 1 59.19 150 GLY A O 1
ATOM 1171 N N . MET B 1 1 ? -16.766 -6.594 12.031 1 60.88 1 MET B N 1
ATOM 1172 C CA . MET B 1 1 ? -18.125 -6.137 11.812 1 60.88 1 MET B CA 1
ATOM 1173 C C . MET B 1 1 ? -18.156 -4.949 10.859 1 60.88 1 MET B C 1
ATOM 1175 O O . MET B 1 1 ? -17.375 -4.008 11 1 60.88 1 MET B O 1
ATOM 1179 N N . THR B 1 2 ? -18.812 -5.082 9.719 1 70.81 2 THR B N 1
ATOM 1180 C CA . THR B 1 2 ? -19 -3.99 8.766 1 70.81 2 THR B CA 1
ATOM 1181 C C . THR B 1 2 ? -19.703 -2.812 9.438 1 70.81 2 THR B C 1
ATOM 1183 O O . THR B 1 2 ? -20.719 -2.99 10.102 1 70.81 2 THR B O 1
ATOM 1186 N N . LEU B 1 3 ? -18.906 -1.704 9.445 1 82.12 3 LEU B N 1
ATOM 1187 C CA . LEU B 1 3 ? -19.5 -0.51 10.047 1 82.12 3 LEU B CA 1
ATOM 1188 C C . LEU B 1 3 ? -20.438 0.189 9.055 1 82.12 3 LEU B C 1
ATOM 1190 O O . LEU B 1 3 ? -20.234 0.094 7.844 1 82.12 3 LEU B O 1
ATOM 1194 N N . ASN B 1 4 ? -21.531 0.696 9.648 1 87.62 4 ASN B N 1
ATOM 1195 C CA . ASN B 1 4 ? -22.453 1.468 8.828 1 87.62 4 ASN B CA 1
ATOM 1196 C C . ASN B 1 4 ? -21.969 2.895 8.617 1 87.62 4 ASN B C 1
ATOM 1198 O O . ASN B 1 4 ? -22.281 3.791 9.398 1 87.62 4 ASN B O 1
ATOM 1202 N N . LEU B 1 5 ? -21.234 3.125 7.52 1 95 5 LEU B N 1
ATOM 1203 C CA . LEU B 1 5 ? -20.688 4.434 7.176 1 95 5 LEU B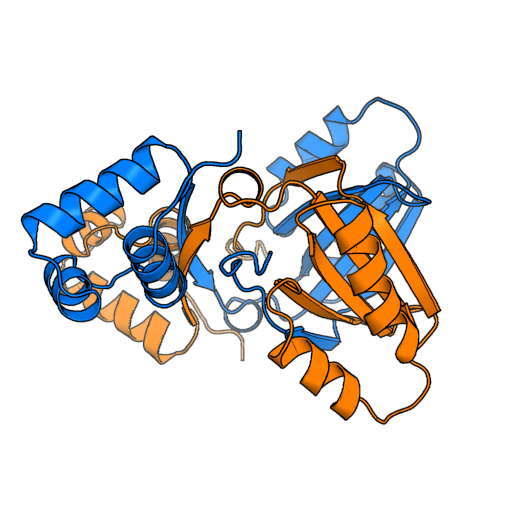 CA 1
ATOM 1204 C C . LEU B 1 5 ? -21.625 5.184 6.234 1 95 5 LEU B C 1
ATOM 1206 O O . LEU B 1 5 ? -22.141 4.609 5.266 1 95 5 LEU B O 1
ATOM 1210 N N . ASP B 1 6 ? -21.891 6.352 6.578 1 95.12 6 ASP B N 1
ATOM 1211 C CA . ASP B 1 6 ? -22.797 7.121 5.734 1 95.12 6 ASP B CA 1
ATOM 1212 C C . ASP B 1 6 ? -22.031 7.867 4.645 1 95.12 6 ASP B C 1
ATOM 1214 O O . ASP B 1 6 ? -20.828 7.652 4.461 1 95.12 6 ASP B O 1
ATOM 1218 N N . ASP B 1 7 ? -22.734 8.711 3.875 1 96 7 ASP B N 1
ATOM 1219 C CA . ASP B 1 7 ? -22.188 9.43 2.727 1 96 7 ASP B CA 1
ATOM 1220 C C . ASP B 1 7 ? -21.047 10.359 3.152 1 96 7 ASP B C 1
ATOM 1222 O O . ASP B 1 7 ? -20.031 10.469 2.457 1 96 7 ASP B O 1
ATOM 1226 N N . VAL B 1 8 ? -21.25 10.961 4.23 1 96.94 8 VAL B N 1
ATOM 1227 C CA . VAL B 1 8 ? -20.25 11.914 4.707 1 96.94 8 VAL B CA 1
ATOM 1228 C C . VAL B 1 8 ? -18.969 11.18 5.102 1 96.94 8 VAL B C 1
ATOM 1230 O O . VAL B 1 8 ? -17.875 11.617 4.773 1 96.94 8 VAL B O 1
ATOM 1233 N N . ASP B 1 9 ? -19.156 10.07 5.844 1 97.44 9 ASP B N 1
ATOM 1234 C CA . ASP B 1 9 ? -18 9.25 6.207 1 97.44 9 ASP B CA 1
ATOM 1235 C C . ASP B 1 9 ? -17.188 8.883 4.973 1 97.44 9 ASP B C 1
ATOM 1237 O O . ASP B 1 9 ? -15.961 9.031 4.969 1 97.44 9 ASP B O 1
ATOM 1241 N N . TRP B 1 10 ? -17.828 8.469 3.943 1 97.38 10 TRP B N 1
ATOM 1242 C CA . TRP B 1 10 ? -17.141 8.023 2.738 1 97.38 10 TRP B CA 1
ATOM 1243 C C . TRP B 1 10 ? -16.484 9.203 2.014 1 97.38 10 TRP B C 1
ATOM 1245 O O . TRP B 1 10 ? -15.422 9.062 1.422 1 97.38 10 TRP B O 1
ATOM 1255 N N . ALA B 1 11 ? -17.188 10.289 2.004 1 97.94 11 ALA B N 1
ATOM 1256 C CA . ALA B 1 11 ? -16.578 11.484 1.411 1 97.94 11 ALA B CA 1
ATOM 1257 C C . ALA B 1 11 ? -15.281 11.852 2.125 1 97.94 11 ALA B C 1
ATOM 1259 O O . ALA B 1 11 ? -14.289 12.195 1.481 1 97.94 11 ALA B O 1
ATOM 1260 N N . ILE B 1 12 ? -15.297 11.75 3.426 1 98.44 12 ILE B N 1
ATOM 1261 C CA . ILE B 1 12 ? -14.125 12.047 4.242 1 98.44 12 ILE B CA 1
ATOM 1262 C C . ILE B 1 12 ? -13.016 11.039 3.936 1 98.44 12 ILE B C 1
ATOM 1264 O O . ILE B 1 12 ? -11.875 11.422 3.699 1 98.44 12 ILE B O 1
ATOM 1268 N N . ILE B 1 13 ? -13.375 9.781 3.918 1 98.31 13 ILE B N 1
ATOM 1269 C CA . ILE B 1 13 ? -12.422 8.711 3.662 1 98.31 13 ILE B CA 1
ATOM 1270 C C . ILE B 1 13 ? -11.758 8.922 2.303 1 98.31 13 ILE B C 1
ATOM 1272 O O . ILE B 1 13 ? -10.539 8.82 2.176 1 98.31 13 ILE B O 1
ATOM 1276 N N . ARG B 1 14 ? -12.539 9.242 1.334 1 97.88 14 ARG B N 1
ATOM 1277 C CA . ARG B 1 14 ? -12.023 9.453 -0.015 1 97.88 14 ARG B CA 1
ATOM 1278 C C . ARG B 1 14 ? -11.008 10.594 -0.038 1 97.88 14 ARG B C 1
ATOM 1280 O O . ARG B 1 14 ? -9.93 10.461 -0.614 1 97.88 14 ARG B O 1
ATOM 1287 N N . GLN B 1 15 ? -11.328 11.68 0.606 1 98 15 GLN B N 1
ATOM 1288 C CA . GLN B 1 15 ? -10.438 12.836 0.635 1 98 15 GLN B CA 1
ATOM 1289 C C . GLN B 1 15 ? -9.133 12.508 1.351 1 98 15 GLN B C 1
ATOM 1291 O O . GLN B 1 15 ? -8.047 12.844 0.864 1 98 15 GLN B O 1
ATOM 1296 N N . LEU B 1 16 ? -9.227 11.805 2.441 1 98.31 16 LEU B N 1
ATOM 1297 C CA . LEU B 1 16 ? -8.047 11.508 3.248 1 98.31 16 LEU B CA 1
ATOM 1298 C C . LEU B 1 16 ? -7.152 10.492 2.549 1 98.31 16 LEU B C 1
ATOM 1300 O O . LEU B 1 16 ? -5.93 10.508 2.725 1 98.31 16 LEU B O 1
ATOM 1304 N N . GLN B 1 17 ? -7.754 9.586 1.76 1 98.12 17 GLN B N 1
ATOM 1305 C CA . GLN B 1 17 ? -6.961 8.648 0.973 1 98.12 17 GLN B CA 1
ATOM 1306 C C . GLN B 1 17 ? -6.176 9.367 -0.118 1 98.12 17 GLN B C 1
ATOM 1308 O O . GLN B 1 17 ? -5.09 8.93 -0.502 1 98.12 17 GLN B O 1
ATOM 1313 N N . GLU B 1 18 ? -6.703 10.438 -0.569 1 96.5 18 GLU B N 1
ATOM 1314 C CA . GLU B 1 18 ? -6.059 11.195 -1.636 1 96.5 18 GLU B CA 1
ATOM 1315 C C . GLU B 1 18 ? -5.074 12.219 -1.07 1 96.5 18 GLU B C 1
ATOM 1317 O O . GLU B 1 18 ? -3.986 12.406 -1.62 1 96.5 18 GLU B O 1
ATOM 1322 N N . GLU B 1 19 ? -5.496 12.852 -0.03 1 96.5 19 GLU B N 1
ATOM 1323 C CA . GLU B 1 19 ? -4.723 13.906 0.616 1 96.5 19 GLU B CA 1
ATOM 1324 C C . GLU B 1 19 ? -4.801 13.797 2.137 1 96.5 19 GLU B C 1
ATOM 1326 O O . GLU B 1 19 ? -5.613 14.469 2.771 1 96.5 19 GLU B O 1
ATOM 1331 N N . ALA B 1 20 ? -3.836 13.164 2.674 1 96.94 20 ALA B N 1
ATOM 1332 C CA . ALA B 1 20 ? -3.906 12.875 4.102 1 96.94 20 ALA B CA 1
ATOM 1333 C C . ALA B 1 20 ? -3.549 14.102 4.934 1 96.94 20 ALA B C 1
ATOM 1335 O O . ALA B 1 20 ? -3.896 14.188 6.113 1 96.94 20 ALA B O 1
ATOM 1336 N N . ARG B 1 21 ? -2.828 15.047 4.363 1 95.88 21 ARG B N 1
ATOM 1337 C CA . ARG B 1 21 ? -2.383 16.203 5.133 1 95.88 21 ARG B CA 1
ATOM 1338 C C . ARG B 1 21 ? -3.33 17.391 4.941 1 95.88 21 ARG B C 1
ATOM 1340 O O . ARG B 1 21 ? -3.02 18.516 5.348 1 95.88 21 ARG B O 1
ATOM 1347 N N . ILE B 1 22 ? -4.445 17.172 4.336 1 96.12 22 ILE B N 1
ATOM 1348 C CA . ILE B 1 22 ? -5.449 18.234 4.215 1 96.12 22 ILE B CA 1
ATOM 1349 C C . ILE B 1 22 ? -5.832 18.75 5.598 1 96.12 22 ILE B C 1
ATOM 1351 O O . ILE B 1 22 ? -5.938 17.969 6.551 1 96.12 22 ILE B O 1
ATOM 1355 N N . SER B 1 23 ? -5.945 20.031 5.719 1 95.75 23 SER B N 1
ATOM 1356 C CA . SER B 1 23 ? -6.379 20.578 7 1 95.75 23 SER B CA 1
ATOM 1357 C C . SER B 1 23 ? -7.824 20.188 7.301 1 95.75 23 SER B C 1
ATOM 1359 O O . SER B 1 23 ? -8.633 20.031 6.383 1 95.75 23 SER B O 1
ATOM 1361 N N . LEU B 1 24 ? -8.117 20.078 8.602 1 95.88 24 LEU B N 1
ATOM 1362 C CA . LEU B 1 24 ? -9.484 19.734 8.977 1 95.88 24 LEU B CA 1
ATOM 1363 C C . LEU B 1 24 ? -10.461 20.828 8.531 1 95.88 24 LEU B C 1
ATOM 1365 O O . LEU B 1 24 ? -11.602 20.531 8.164 1 95.88 24 LEU B O 1
ATOM 1369 N N . SER B 1 25 ? -9.977 22.047 8.594 1 97.06 25 SER B N 1
ATOM 1370 C CA . SER B 1 25 ? -10.812 23.141 8.109 1 97.06 25 SER B CA 1
ATOM 1371 C C . SER B 1 25 ? -11.133 22.984 6.629 1 97.06 25 SER B C 1
ATOM 1373 O O . SER B 1 25 ? -12.289 23.094 6.219 1 97.06 25 SER B O 1
ATOM 1375 N N . GLU B 1 26 ? -10.195 22.734 5.805 1 97.81 26 GLU B N 1
ATOM 1376 C CA . GLU B 1 26 ? -10.398 22.547 4.371 1 97.81 26 GLU B CA 1
ATOM 1377 C C . GLU B 1 26 ? -11.211 21.281 4.09 1 97.81 26 GLU B C 1
ATOM 1379 O O . GLU B 1 26 ? -12.078 21.281 3.219 1 97.81 26 GLU B O 1
ATOM 1384 N N . LEU B 1 27 ? -10.938 20.219 4.816 1 98.25 27 LEU B N 1
ATOM 1385 C CA . LEU B 1 27 ? -11.711 18.984 4.688 1 98.25 27 LEU B CA 1
ATOM 1386 C C . LEU B 1 27 ? -13.188 19.234 4.969 1 98.25 27 LEU B C 1
ATOM 1388 O O . LEU B 1 27 ? -14.047 18.812 4.199 1 98.25 27 LEU B O 1
ATOM 1392 N N . GLY B 1 28 ? -13.406 19.906 6.086 1 98.31 28 GLY B N 1
ATOM 1393 C CA . GLY B 1 28 ? -14.781 20.266 6.406 1 98.31 28 GLY B CA 1
ATOM 1394 C C . GLY B 1 28 ? -15.484 21 5.281 1 98.31 28 GLY B C 1
ATOM 1395 O O . GLY B 1 28 ? -16.609 20.672 4.93 1 98.31 28 GLY B O 1
ATOM 1396 N N . ARG B 1 29 ? -14.812 21.984 4.707 1 98 29 ARG B N 1
ATOM 1397 C CA . ARG B 1 29 ? -15.359 22.766 3.598 1 98 29 ARG B CA 1
ATOM 1398 C C . ARG B 1 29 ? -15.695 21.859 2.414 1 98 29 ARG B C 1
ATOM 1400 O O . ARG B 1 29 ? -16.781 21.953 1.84 1 98 29 ARG B O 1
ATOM 1407 N N . ARG B 1 30 ? -14.852 20.953 2.086 1 97.5 30 ARG B N 1
ATOM 1408 C CA . ARG B 1 30 ? -15.023 20.094 0.916 1 97.5 30 ARG B CA 1
ATOM 1409 C C . ARG B 1 30 ? -16.188 19.141 1.104 1 97.5 30 ARG B C 1
ATOM 1411 O O . ARG B 1 30 ? -16.859 18.766 0.136 1 97.5 30 ARG B O 1
ATOM 1418 N N . VAL B 1 31 ? -16.406 18.75 2.297 1 97.88 31 VAL B N 1
ATOM 1419 C CA . VAL B 1 31 ? -17.453 17.75 2.514 1 97.88 31 VAL B CA 1
ATOM 1420 C C . VAL B 1 31 ? -18.688 18.422 3.107 1 97.88 31 VAL B C 1
ATOM 1422 O O . VAL B 1 31 ? -19.594 17.734 3.617 1 97.88 31 VAL B O 1
ATOM 1425 N N . ASN B 1 32 ? -18.672 19.703 3.176 1 97.69 32 ASN B N 1
ATOM 1426 C CA . ASN B 1 32 ? -19.812 20.516 3.596 1 97.69 32 ASN B CA 1
ATOM 1427 C C . ASN B 1 32 ? -20.141 20.312 5.07 1 97.69 32 ASN B C 1
ATOM 1429 O O . ASN B 1 32 ? -21.297 20.078 5.426 1 97.69 32 ASN B O 1
ATOM 1433 N N . LEU B 1 33 ? -19.141 20.344 5.934 1 97.94 33 LEU B N 1
ATOM 1434 C CA . LEU B 1 33 ? -19.25 20.297 7.387 1 97.94 33 LEU B CA 1
ATOM 1435 C C . LEU B 1 33 ? -18.484 21.422 8.039 1 97.94 33 LEU B C 1
ATOM 1437 O O . LEU B 1 33 ? -17.562 21.984 7.441 1 97.94 33 LEU B O 1
ATOM 1441 N N . SER B 1 34 ? -18.969 21.734 9.281 1 97.19 34 SER B N 1
ATOM 1442 C CA . SER B 1 34 ? -18.156 22.625 10.102 1 97.19 34 SER B CA 1
ATOM 1443 C C . SER B 1 34 ? -16.844 21.953 10.508 1 97.19 34 SER B C 1
ATOM 1445 O O . SER B 1 34 ? -16.719 20.734 10.453 1 97.19 34 SER B O 1
ATOM 1447 N N . SER B 1 35 ? -15.883 22.781 10.969 1 96 35 SER B N 1
ATOM 1448 C CA . SER B 1 35 ? -14.602 22.266 11.43 1 96 35 SER B CA 1
ATOM 1449 C C . SER B 1 35 ? -14.781 21.328 12.617 1 96 35 SER B C 1
ATOM 1451 O O . SER B 1 35 ? -14.109 20.297 12.711 1 96 35 SER B O 1
ATOM 1453 N N . SER B 1 36 ? -15.68 21.688 13.492 1 97.38 36 SER B N 1
ATOM 1454 C CA . SER B 1 36 ? -15.914 20.859 14.672 1 97.38 36 SER B CA 1
ATOM 1455 C C . SER B 1 36 ? -16.562 19.531 14.297 1 97.38 36 SER B C 1
ATOM 1457 O O . SER B 1 36 ? -16.188 18.469 14.828 1 97.38 36 SER B O 1
ATOM 1459 N N . ALA B 1 37 ? -17.469 19.547 13.391 1 97.88 37 ALA B N 1
ATOM 1460 C CA . ALA B 1 37 ? -18.188 18.344 12.969 1 97.88 37 ALA B CA 1
ATOM 1461 C C . ALA B 1 37 ? -17.25 17.375 12.242 1 97.88 37 ALA B C 1
ATOM 1463 O O . ALA B 1 37 ? -17.281 16.172 12.492 1 97.88 37 ALA B O 1
ATOM 1464 N N . VAL B 1 38 ? -16.484 17.938 11.344 1 98.31 38 VAL B N 1
ATOM 1465 C CA . VAL B 1 38 ? -15.586 17.078 10.594 1 98.31 38 VAL B CA 1
ATOM 1466 C C . VAL B 1 38 ? -14.523 16.5 11.523 1 98.31 38 VAL B C 1
ATOM 1468 O O . VAL B 1 38 ? -14.109 15.352 11.375 1 98.31 38 VAL B O 1
ATOM 1471 N N . THR B 1 39 ? -14.031 17.297 12.469 1 97.81 39 THR B N 1
ATOM 1472 C CA . THR B 1 39 ? -13.07 16.812 13.453 1 97.81 39 THR B CA 1
ATOM 1473 C C . THR B 1 39 ? -13.617 15.609 14.203 1 97.81 39 THR B C 1
ATOM 1475 O O . THR B 1 39 ? -12.922 14.609 14.367 1 97.81 39 THR B O 1
ATOM 1478 N N . GLU B 1 40 ? -14.781 15.695 14.586 1 98.19 40 GLU B N 1
ATOM 1479 C CA . GLU B 1 40 ? -15.422 14.609 15.328 1 98.19 40 GLU B CA 1
ATOM 1480 C C . GLU B 1 40 ? -15.578 13.375 14.453 1 98.19 40 GLU B C 1
ATOM 1482 O O . GLU B 1 40 ? -15.336 12.25 14.898 1 98.19 40 GLU B O 1
ATOM 1487 N N . ARG B 1 41 ? -16.031 13.609 13.219 1 98.19 41 ARG B N 1
ATOM 1488 C CA . ARG B 1 41 ? -16.203 12.492 12.297 1 98.19 41 ARG B CA 1
ATOM 1489 C C . ARG B 1 41 ? -14.891 11.773 12.039 1 98.19 41 ARG B C 1
ATOM 1491 O O . ARG B 1 41 ? -14.836 10.539 12.023 1 98.19 41 ARG B O 1
ATOM 1498 N N . VAL B 1 42 ? -13.852 12.5 11.805 1 98.38 42 VAL B N 1
ATOM 1499 C CA . VAL B 1 42 ? -12.531 11.922 11.562 1 98.38 42 VAL B CA 1
ATOM 1500 C C . VAL B 1 42 ? -12.062 11.156 12.789 1 98.38 42 VAL B C 1
ATOM 1502 O O . VAL B 1 42 ? -11.594 10.016 12.68 1 98.38 42 VAL B O 1
ATOM 1505 N N . ARG B 1 43 ? -12.219 11.789 13.953 1 97.94 43 ARG B N 1
ATOM 1506 C CA . ARG B 1 43 ? -11.844 11.133 15.203 1 97.94 43 ARG B CA 1
ATOM 1507 C C . ARG B 1 43 ? -12.586 9.812 15.375 1 97.94 43 ARG B C 1
ATOM 1509 O O . ARG B 1 43 ? -12.008 8.82 15.82 1 97.94 43 ARG B O 1
ATOM 1516 N N . ASN B 1 44 ? -13.789 9.82 15.07 1 97.94 44 ASN B N 1
ATOM 1517 C CA . ASN B 1 44 ? -14.594 8.609 15.172 1 97.94 44 ASN B CA 1
ATOM 1518 C C . ASN B 1 44 ? -14.086 7.523 14.227 1 97.94 44 ASN B C 1
ATOM 1520 O O . ASN B 1 44 ? -13.961 6.363 14.625 1 97.94 44 ASN B O 1
ATOM 1524 N N . LEU B 1 45 ? -13.828 7.91 12.984 1 98.31 45 LEU B N 1
ATOM 1525 C CA . LEU B 1 45 ? -13.312 6.965 12 1 98.31 45 LEU B CA 1
ATOM 1526 C C . LEU B 1 45 ? -11.992 6.367 12.469 1 98.31 45 LEU B C 1
ATOM 1528 O O . LEU B 1 45 ? -11.727 5.184 12.242 1 98.31 45 LEU B O 1
ATOM 1532 N N . GLU B 1 46 ? -11.188 7.16 13.102 1 98.12 46 GLU B N 1
ATOM 1533 C CA . GLU B 1 46 ? -9.914 6.695 13.625 1 98.12 46 GLU B CA 1
ATOM 1534 C C . GLU B 1 46 ? -10.109 5.801 14.844 1 98.12 46 GLU B C 1
ATOM 1536 O O . GLU B 1 46 ? -9.492 4.734 14.945 1 98.12 46 GLU B O 1
ATOM 1541 N N . SER B 1 47 ? -10.977 6.207 15.742 1 97.94 47 SER B N 1
ATOM 1542 C CA . SER B 1 47 ? -11.195 5.465 16.984 1 97.94 47 SER B CA 1
ATOM 1543 C C . SER B 1 47 ? -11.797 4.09 16.688 1 97.94 47 SER B C 1
ATOM 1545 O O . SER B 1 47 ? -11.516 3.125 17.406 1 97.94 47 SER B O 1
ATOM 1547 N N . LEU B 1 48 ? -12.57 4.023 15.641 1 97.12 48 LEU B N 1
ATOM 1548 C CA . LEU B 1 48 ? -13.203 2.771 15.25 1 97.12 48 LEU B CA 1
ATOM 1549 C C . LEU B 1 48 ? -12.234 1.881 14.484 1 97.12 48 LEU B C 1
ATOM 1551 O O . LEU B 1 48 ? -12.539 0.724 14.188 1 97.12 48 LEU B O 1
ATOM 1555 N N . GLY B 1 49 ? -11.125 2.414 14.07 1 97.56 49 GLY B N 1
ATOM 1556 C CA . GLY B 1 49 ? -10.125 1.649 13.352 1 97.56 49 GLY B CA 1
ATOM 1557 C C . GLY B 1 49 ? -10.375 1.591 11.852 1 97.56 49 GLY B C 1
ATOM 1558 O O . GLY B 1 49 ? -9.711 0.838 11.141 1 97.56 49 GLY B O 1
ATOM 1559 N N . VAL B 1 50 ? -11.398 2.318 11.398 1 98.12 50 VAL B N 1
ATOM 1560 C CA . VAL B 1 50 ? -11.641 2.418 9.961 1 98.12 50 VAL B CA 1
ATOM 1561 C C . VAL B 1 50 ? -10.422 3.023 9.266 1 98.12 50 VAL B C 1
ATOM 1563 O O . VAL B 1 50 ? -9.961 2.512 8.242 1 98.12 50 VAL B O 1
ATOM 1566 N N . ILE B 1 51 ? -10.016 4.137 9.812 1 98.06 51 ILE B N 1
ATOM 1567 C CA . ILE B 1 51 ? -8.734 4.723 9.406 1 98.06 51 ILE B CA 1
ATOM 1568 C C . ILE B 1 51 ? -7.641 4.281 10.375 1 98.06 51 ILE B C 1
ATOM 1570 O O . ILE B 1 51 ? -7.676 4.617 11.562 1 98.06 51 ILE B O 1
ATOM 1574 N N . GLY B 1 52 ? -6.664 3.57 9.844 1 97 52 GLY B N 1
ATOM 1575 C CA . GLY B 1 52 ? -5.652 2.967 10.695 1 97 52 GLY B CA 1
ATOM 1576 C C . GLY B 1 52 ? -4.363 3.766 10.75 1 97 52 GLY B C 1
ATOM 1577 O O . GLY B 1 52 ? -3.357 3.297 11.289 1 97 52 GLY B O 1
ATOM 1578 N N . GLY B 1 53 ? -4.375 4.934 10.133 1 97.38 53 GLY B N 1
ATOM 1579 C CA . GLY B 1 53 ? -3.191 5.777 10.117 1 97.38 53 GLY B CA 1
ATOM 1580 C C . GLY B 1 53 ? -2.988 6.492 8.789 1 97.38 53 GLY B C 1
ATOM 1581 O O . GLY B 1 53 ? -3.754 6.293 7.848 1 97.38 53 GLY B O 1
ATOM 1582 N N . TYR B 1 54 ? -2.004 7.355 8.797 1 98.12 54 TYR B N 1
ATOM 1583 C CA . TYR B 1 54 ? -1.631 8.18 7.652 1 98.12 54 TYR B CA 1
ATOM 1584 C C . TYR B 1 54 ? -0.161 7.992 7.297 1 98.12 54 TYR B C 1
ATOM 1586 O O . TYR B 1 54 ? 0.702 7.996 8.18 1 98.12 54 TYR B O 1
ATOM 1594 N N . HIS B 1 55 ? 0.075 7.828 5.98 1 98.06 55 HIS B N 1
ATOM 1595 C CA . HIS B 1 55 ? 1.429 7.449 5.59 1 98.06 55 HIS B CA 1
ATOM 1596 C C . HIS B 1 55 ? 1.861 8.188 4.324 1 98.06 55 HIS B C 1
ATOM 1598 O O . HIS B 1 55 ? 1.039 8.453 3.447 1 98.06 55 HIS B O 1
ATOM 1604 N N . ALA B 1 56 ? 3.133 8.43 4.238 1 98.38 56 ALA B N 1
ATOM 1605 C CA . ALA B 1 56 ? 3.715 8.945 3.006 1 98.38 56 ALA B CA 1
ATOM 1606 C C . ALA B 1 56 ? 3.986 7.824 2.01 1 98.38 56 ALA B C 1
ATOM 1608 O O . ALA B 1 56 ? 4.426 6.738 2.393 1 98.38 56 ALA B O 1
ATOM 1609 N N . ARG B 1 57 ? 3.713 8.078 0.781 1 98 57 ARG B N 1
ATOM 1610 C CA . ARG B 1 57 ? 4.145 7.195 -0.299 1 98 57 ARG B CA 1
ATOM 1611 C C . ARG B 1 57 ? 5.535 7.574 -0.794 1 98 57 ARG B C 1
ATOM 1613 O O . ARG B 1 57 ? 5.777 8.727 -1.157 1 98 57 ARG B O 1
ATOM 1620 N N . VAL B 1 58 ? 6.41 6.594 -0.821 1 97.88 58 VAL B N 1
ATOM 1621 C CA . VAL B 1 58 ? 7.797 6.84 -1.204 1 97.88 58 VAL B CA 1
ATOM 1622 C C . VAL B 1 58 ? 8.086 6.191 -2.555 1 97.88 58 VAL B C 1
ATOM 1624 O O . VAL B 1 58 ? 7.672 5.055 -2.805 1 97.88 58 VAL B O 1
ATOM 1627 N N . ASP B 1 59 ? 8.734 6.945 -3.412 1 97.69 59 ASP B N 1
ATOM 1628 C CA . ASP B 1 59 ? 9.156 6.41 -4.703 1 97.69 59 ASP B CA 1
ATOM 1629 C C . ASP B 1 59 ? 10.367 5.488 -4.547 1 97.69 59 ASP B C 1
ATOM 1631 O O . ASP B 1 59 ? 11.469 5.953 -4.262 1 97.69 59 ASP B O 1
ATOM 1635 N N . LEU B 1 60 ? 10.188 4.281 -4.789 1 97.44 60 LEU B N 1
ATOM 1636 C CA . LEU B 1 60 ? 11.211 3.275 -4.523 1 97.44 60 LEU B CA 1
ATOM 1637 C C . LEU B 1 60 ? 12.461 3.547 -5.344 1 97.44 60 LEU B C 1
ATOM 1639 O O . LEU B 1 60 ? 13.578 3.5 -4.816 1 97.44 60 LEU B O 1
ATOM 1643 N N . ALA B 1 61 ? 12.297 3.818 -6.598 1 96.5 61 ALA B N 1
ATOM 1644 C CA . ALA B 1 61 ? 13.445 4.031 -7.477 1 96.5 61 ALA B CA 1
ATOM 1645 C C . ALA B 1 61 ? 14.266 5.238 -7.023 1 96.5 61 ALA B C 1
ATOM 1647 O O . ALA B 1 61 ? 15.5 5.191 -7.012 1 96.5 61 ALA B O 1
ATOM 1648 N N . LYS B 1 62 ? 13.641 6.223 -6.605 1 96.75 62 LYS B N 1
ATOM 1649 C CA . LYS B 1 62 ? 14.305 7.469 -6.23 1 96.75 62 LYS B CA 1
ATOM 1650 C C . LYS B 1 62 ? 15.055 7.312 -4.91 1 96.75 62 LYS B C 1
ATOM 1652 O O . LYS B 1 62 ? 15.969 8.086 -4.613 1 96.75 62 LYS B O 1
ATOM 1657 N N . VAL B 1 63 ? 14.656 6.281 -4.148 1 96.88 63 VAL B N 1
ATOM 1658 C CA . VAL B 1 63 ? 15.328 6.137 -2.861 1 96.88 63 VAL B CA 1
ATOM 1659 C C . VAL B 1 63 ? 16.312 4.973 -2.92 1 96.88 63 VAL B C 1
ATOM 1661 O O . VAL B 1 63 ? 16.797 4.516 -1.887 1 96.88 63 VAL B O 1
ATOM 1664 N N . GLY B 1 64 ? 16.516 4.43 -4.027 1 95.94 64 GLY B N 1
ATOM 1665 C CA . GLY B 1 64 ? 17.609 3.494 -4.203 1 95.94 64 GLY B CA 1
ATOM 1666 C C . GLY B 1 64 ? 17.156 2.057 -4.371 1 95.94 64 GLY B C 1
ATOM 1667 O O . GLY B 1 64 ? 17.953 1.126 -4.223 1 95.94 64 GLY B O 1
ATOM 1668 N N . TYR B 1 65 ? 15.875 1.879 -4.621 1 97.5 65 TYR B N 1
ATOM 1669 C CA . TYR B 1 65 ? 15.328 0.557 -4.91 1 97.5 65 TYR B CA 1
ATOM 1670 C C . TYR B 1 65 ? 14.734 0.507 -6.312 1 97.5 65 TYR B C 1
ATOM 1672 O O . TYR B 1 65 ? 13.516 0.48 -6.473 1 97.5 65 TYR B O 1
ATOM 1680 N N . PRO B 1 66 ? 15.516 0.349 -7.297 1 97.5 66 PRO B N 1
ATOM 1681 C CA . PRO B 1 66 ? 15 0.361 -8.664 1 97.5 66 PRO B CA 1
ATOM 1682 C C . PRO B 1 66 ? 14.359 -0.966 -9.07 1 97.5 66 PRO B C 1
ATOM 1684 O O . PRO B 1 66 ? 13.695 -1.047 -10.102 1 97.5 66 PRO B O 1
ATOM 1687 N N . VAL B 1 67 ? 14.562 -2.02 -8.258 1 98.25 67 VAL B N 1
ATOM 1688 C CA . VAL B 1 67 ? 14.023 -3.338 -8.586 1 98.25 67 VAL B CA 1
ATOM 1689 C C . VAL B 1 67 ? 12.891 -3.688 -7.633 1 98.25 67 VAL B C 1
ATOM 1691 O O . VAL B 1 67 ? 13.047 -3.617 -6.41 1 98.25 67 VAL B O 1
ATOM 1694 N N . LEU B 1 68 ? 11.766 -3.963 -8.172 1 98.75 68 LEU B N 1
ATOM 1695 C CA . LEU B 1 68 ? 10.617 -4.488 -7.434 1 98.75 68 LEU B CA 1
ATOM 1696 C C . LEU B 1 68 ? 10.25 -5.879 -7.938 1 98.75 68 LEU B C 1
ATOM 1698 O O . LEU B 1 68 ? 10.289 -6.145 -9.141 1 98.75 68 LEU B O 1
ATOM 1702 N N . ALA B 1 69 ? 9.891 -6.766 -6.996 1 98.81 69 ALA B N 1
ATOM 1703 C CA . ALA B 1 69 ? 9.531 -8.125 -7.398 1 98.81 69 ALA B CA 1
ATOM 1704 C C . ALA B 1 69 ? 8.422 -8.68 -6.508 1 98.81 69 ALA B C 1
ATOM 1706 O O . ALA B 1 69 ? 8.25 -8.242 -5.371 1 98.81 69 ALA B O 1
ATOM 1707 N N . VAL B 1 70 ? 7.691 -9.578 -7.086 1 98.75 70 VAL B N 1
ATOM 1708 C CA . VAL B 1 70 ? 6.766 -10.43 -6.344 1 98.75 70 VAL B CA 1
ATOM 1709 C C . VAL B 1 70 ? 7.379 -11.82 -6.16 1 98.75 70 VAL B C 1
ATOM 1711 O O . VAL B 1 70 ? 7.789 -12.453 -7.133 1 98.75 70 VAL B O 1
ATOM 1714 N N . VAL B 1 71 ? 7.426 -12.25 -4.91 1 98.44 71 VAL B N 1
ATOM 1715 C CA . VAL B 1 71 ? 7.949 -13.578 -4.605 1 98.44 71 VAL B CA 1
ATOM 1716 C C . VAL B 1 71 ? 6.848 -14.445 -3.994 1 98.44 71 VAL B C 1
ATOM 1718 O O . VAL B 1 71 ? 6.23 -14.062 -2.996 1 98.44 71 VAL B O 1
ATOM 1721 N N . ARG B 1 72 ? 6.59 -15.539 -4.656 1 97.94 72 ARG B N 1
ATOM 1722 C CA . ARG B 1 72 ? 5.695 -16.547 -4.094 1 97.94 72 ARG B CA 1
ATOM 1723 C C . ARG B 1 72 ? 6.488 -17.656 -3.41 1 97.94 72 ARG B C 1
ATOM 1725 O O . ARG B 1 72 ? 7.477 -18.156 -3.957 1 97.94 72 ARG B O 1
ATOM 1732 N N . LEU B 1 73 ? 6.043 -17.984 -2.203 1 97.44 73 LEU B N 1
ATOM 1733 C CA . LEU B 1 73 ? 6.766 -18.938 -1.359 1 97.44 73 LEU B CA 1
ATOM 1734 C C . LEU B 1 73 ? 5.863 -20.094 -0.94 1 97.44 73 LEU B C 1
ATOM 1736 O O . LEU B 1 73 ? 4.809 -19.875 -0.338 1 97.44 73 LEU B O 1
ATOM 1740 N N . LYS B 1 74 ? 6.234 -21.234 -1.432 1 96.38 74 LYS B N 1
ATOM 1741 C CA . LYS B 1 74 ? 5.617 -22.469 -0.92 1 96.38 74 LYS B CA 1
ATOM 1742 C C . LYS B 1 74 ? 6.289 -22.922 0.374 1 96.38 74 LYS B C 1
ATOM 1744 O O . LYS B 1 74 ? 7.406 -23.438 0.351 1 96.38 74 LYS B O 1
ATOM 1749 N N . TYR B 1 75 ? 5.703 -22.625 1.456 1 91.38 75 TYR B N 1
ATOM 1750 C CA . TYR B 1 75 ? 6.242 -22.891 2.783 1 91.38 75 TYR B CA 1
ATOM 1751 C C . TYR B 1 75 ? 5.711 -24.219 3.324 1 91.38 75 TYR B C 1
ATOM 1753 O O . TYR B 1 75 ? 4.586 -24.281 3.83 1 91.38 75 TYR B O 1
ATOM 1761 N N . PRO B 1 76 ? 6.637 -25.172 3.242 1 84.31 76 PRO B N 1
ATOM 1762 C CA . PRO B 1 76 ? 6.168 -26.469 3.736 1 84.31 76 PRO B CA 1
ATOM 1763 C C . PRO B 1 76 ? 6.074 -26.516 5.258 1 84.31 76 PRO B C 1
ATOM 1765 O O . PRO B 1 76 ? 6.941 -25.984 5.953 1 84.31 76 PRO B O 1
ATOM 1768 N N . GLY B 1 77 ? 4.961 -26.875 5.824 1 78.38 77 GLY B N 1
ATOM 1769 C CA . GLY B 1 77 ? 4.855 -27.109 7.258 1 78.38 77 GLY B CA 1
ATOM 1770 C C . GLY B 1 77 ? 4.062 -26.031 7.973 1 78.38 77 GLY B C 1
ATOM 1771 O O . GLY B 1 77 ? 3.406 -25.203 7.336 1 78.38 77 GLY B O 1
ATOM 1772 N N . ASN B 1 78 ? 4.23 -26.094 9.312 1 78.12 78 ASN B N 1
ATOM 1773 C CA . ASN B 1 78 ? 3.35 -25.234 10.109 1 78.12 78 ASN B CA 1
ATOM 1774 C C . ASN B 1 78 ? 4.145 -24.312 11.016 1 78.12 78 ASN B C 1
ATOM 1776 O O . ASN B 1 78 ? 3.564 -23.594 11.844 1 78.12 78 ASN B O 1
ATOM 1780 N N . ARG B 1 79 ? 5.48 -24.391 10.883 1 82.88 79 ARG B N 1
ATOM 1781 C CA . ARG B 1 79 ? 6.262 -23.5 11.734 1 82.88 79 ARG B CA 1
ATOM 1782 C C . ARG B 1 79 ? 6.676 -22.25 10.969 1 82.88 79 ARG B C 1
ATOM 1784 O O . ARG B 1 79 ? 7.691 -22.25 10.273 1 82.88 79 ARG B O 1
ATOM 1791 N N . HIS B 1 80 ? 5.953 -21.172 11.242 1 89.12 80 HIS B N 1
ATOM 1792 C CA . HIS B 1 80 ? 6.133 -19.969 10.422 1 89.12 80 HIS B CA 1
ATOM 1793 C C . HIS B 1 80 ? 6.934 -18.906 11.164 1 89.12 80 HIS B C 1
ATOM 1795 O O . HIS B 1 80 ? 7.199 -17.844 10.625 1 89.12 80 HIS B O 1
ATOM 1801 N N . GLN B 1 81 ? 7.414 -19.219 12.328 1 90.81 81 GLN B N 1
ATOM 1802 C CA . GLN B 1 81 ? 8.102 -18.234 13.164 1 90.81 81 GLN B CA 1
ATOM 1803 C C . GLN B 1 81 ? 9.406 -17.781 12.516 1 90.81 81 GLN B C 1
ATOM 1805 O O . GLN B 1 81 ? 9.734 -16.594 12.547 1 90.81 81 GLN B O 1
ATOM 1810 N N . PRO B 1 82 ? 10.109 -18.672 11.914 1 92.94 82 PRO B N 1
ATOM 1811 C CA . PRO B 1 82 ? 11.344 -18.203 11.273 1 92.94 82 PRO B CA 1
ATOM 1812 C C . PRO B 1 82 ? 11.086 -17.219 10.141 1 92.94 82 PRO B C 1
ATOM 1814 O O . PRO B 1 82 ? 11.844 -16.25 9.977 1 92.94 82 PRO B O 1
ATOM 1817 N N . LEU B 1 83 ? 10.094 -17.391 9.375 1 95.31 83 LEU B N 1
ATOM 1818 C CA . LEU B 1 83 ? 9.734 -16.438 8.328 1 95.31 83 LEU B CA 1
ATOM 1819 C C . LEU B 1 83 ? 9.359 -15.094 8.938 1 95.31 83 LEU B C 1
ATOM 1821 O O . LEU B 1 83 ? 9.789 -14.047 8.445 1 95.31 83 LEU B O 1
ATOM 1825 N N . ARG B 1 84 ? 8.57 -15.164 9.992 1 95.5 84 ARG B N 1
ATOM 1826 C CA . ARG B 1 84 ? 8.156 -13.93 10.656 1 95.5 84 ARG B CA 1
ATOM 1827 C C . ARG B 1 84 ? 9.359 -13.141 11.148 1 95.5 84 ARG B C 1
ATOM 1829 O O . ARG B 1 84 ? 9.375 -11.906 11.07 1 95.5 84 ARG B O 1
ATOM 1836 N N . ARG B 1 85 ? 10.359 -13.812 11.625 1 95.94 85 ARG B N 1
ATOM 1837 C CA . ARG B 1 85 ? 11.594 -13.164 12.07 1 95.94 85 ARG B CA 1
ATOM 1838 C C . ARG B 1 85 ? 12.312 -12.5 10.906 1 95.94 85 ARG B C 1
ATOM 1840 O O . ARG B 1 85 ? 12.781 -11.367 11.023 1 95.94 85 ARG B O 1
ATOM 1847 N N . LEU B 1 86 ? 12.367 -13.188 9.82 1 96.56 86 LEU B N 1
ATOM 1848 C CA . LEU B 1 86 ? 13.008 -12.633 8.633 1 96.56 86 LEU B CA 1
ATOM 1849 C C . LEU B 1 86 ? 12.273 -11.383 8.156 1 96.56 86 LEU B C 1
ATOM 1851 O O . LEU B 1 86 ? 12.906 -10.391 7.785 1 96.56 86 LEU B O 1
ATOM 1855 N N . LEU B 1 87 ? 10.953 -11.406 8.188 1 97.19 87 LEU B N 1
ATOM 1856 C CA . LEU B 1 87 ? 10.133 -10.273 7.773 1 97.19 87 LEU B CA 1
ATOM 1857 C C . LEU B 1 87 ? 10.414 -9.055 8.648 1 97.19 87 LEU B C 1
ATOM 1859 O O . LEU B 1 87 ? 10.414 -7.922 8.164 1 97.19 87 LEU B O 1
ATOM 1863 N N . ALA B 1 88 ? 10.633 -9.312 9.891 1 96.19 88 ALA B N 1
ATOM 1864 C CA . ALA B 1 88 ? 10.891 -8.234 10.844 1 96.19 88 ALA B CA 1
ATOM 1865 C C . ALA B 1 88 ? 12.281 -7.637 10.617 1 96.19 88 ALA B C 1
ATOM 1867 O O . ALA B 1 88 ? 12.477 -6.43 10.781 1 96.19 88 ALA B O 1
ATOM 1868 N N . GLU B 1 89 ? 13.18 -8.391 10.148 1 94.75 89 GLU B N 1
ATOM 1869 C CA . GLU B 1 89 ? 14.586 -8.008 10.062 1 94.75 89 GLU B CA 1
ATOM 1870 C C . GLU B 1 89 ? 14.891 -7.348 8.719 1 94.75 89 GLU B C 1
ATOM 1872 O O . GLU B 1 89 ? 15.727 -6.441 8.641 1 94.75 89 GLU B O 1
ATOM 1877 N N . ARG B 1 90 ? 14.273 -7.848 7.688 1 95.94 90 ARG B N 1
ATOM 1878 C CA . ARG B 1 90 ? 14.586 -7.391 6.34 1 95.94 90 ARG B CA 1
ATOM 1879 C C . ARG B 1 90 ? 13.57 -6.363 5.859 1 95.94 90 ARG B C 1
ATOM 1881 O O . ARG B 1 90 ? 12.531 -6.727 5.297 1 95.94 90 ARG B O 1
ATOM 1888 N N . ARG B 1 91 ? 14.008 -5.105 5.82 1 95.38 91 ARG B N 1
ATOM 1889 C CA . ARG B 1 91 ? 13.086 -4.016 5.523 1 95.38 91 ARG B CA 1
ATOM 1890 C C . ARG B 1 91 ? 12.852 -3.883 4.023 1 95.38 91 ARG B C 1
ATOM 1892 O O . ARG B 1 91 ? 11.953 -3.156 3.59 1 95.38 91 ARG B O 1
ATOM 1899 N N . GLU B 1 92 ? 13.609 -4.668 3.291 1 97.44 92 GLU B N 1
ATOM 1900 C CA . GLU B 1 92 ? 13.406 -4.727 1.847 1 97.44 92 GLU B CA 1
ATOM 1901 C C . GLU B 1 92 ? 12.102 -5.441 1.504 1 97.44 92 GLU B C 1
ATOM 1903 O O . GLU B 1 92 ? 11.57 -5.281 0.403 1 97.44 92 GLU B O 1
ATOM 1908 N N . ILE B 1 93 ? 11.672 -6.285 2.449 1 98.38 93 ILE B N 1
ATOM 1909 C CA . ILE B 1 93 ? 10.375 -6.926 2.27 1 98.38 93 ILE B CA 1
ATOM 1910 C C . ILE B 1 93 ? 9.258 -5.949 2.646 1 98.38 93 ILE B C 1
ATOM 1912 O O . ILE B 1 93 ? 9.117 -5.582 3.814 1 98.38 93 ILE B O 1
ATOM 1916 N N . LEU B 1 94 ? 8.43 -5.648 1.659 1 98.56 94 LEU B N 1
ATOM 1917 C CA . LEU B 1 94 ? 7.496 -4.539 1.83 1 98.56 94 LEU B CA 1
ATOM 1918 C C . LEU B 1 94 ? 6.109 -5.043 2.207 1 98.56 94 LEU B C 1
ATOM 1920 O O . LEU B 1 94 ? 5.297 -4.289 2.748 1 98.56 94 LEU B O 1
ATOM 1924 N N . GLU B 1 95 ? 5.84 -6.242 1.874 1 98.75 95 GLU B N 1
ATOM 1925 C CA . GLU B 1 95 ? 4.539 -6.855 2.131 1 98.75 95 GLU B CA 1
ATOM 1926 C C . GLU B 1 95 ? 4.629 -8.375 2.105 1 98.75 95 GLU B C 1
ATOM 1928 O O . GLU B 1 95 ? 5.453 -8.945 1.386 1 98.75 95 GLU B O 1
ATOM 1933 N N . CYS B 1 96 ? 3.816 -8.961 2.906 1 98.75 96 CYS B N 1
ATOM 1934 C CA . CYS B 1 96 ? 3.682 -10.414 2.914 1 98.75 96 CYS B CA 1
ATOM 1935 C C . CYS B 1 96 ? 2.238 -10.828 3.182 1 98.75 96 CYS B C 1
ATOM 1937 O O . CYS B 1 96 ? 1.674 -10.492 4.223 1 98.75 96 CYS B O 1
ATOM 1939 N N . LEU B 1 97 ? 1.682 -11.562 2.264 1 98.56 97 LEU B N 1
ATOM 1940 C CA . LEU B 1 97 ? 0.315 -12.062 2.365 1 98.56 97 LEU B CA 1
ATOM 1941 C C . LEU B 1 97 ? 0.298 -13.586 2.453 1 98.56 97 LEU B C 1
ATOM 1943 O O . LEU B 1 97 ? 0.913 -14.266 1.628 1 98.56 97 LEU B O 1
ATOM 1947 N N . ARG B 1 98 ? -0.353 -14.07 3.473 1 97.56 98 ARG B N 1
ATOM 1948 C CA . ARG B 1 98 ? -0.623 -15.5 3.508 1 97.56 98 ARG B CA 1
ATOM 1949 C C . ARG B 1 98 ? -1.841 -15.852 2.658 1 97.56 98 ARG B C 1
ATOM 1951 O O . ARG B 1 98 ? -2.922 -15.289 2.855 1 97.56 98 ARG B O 1
ATOM 1958 N N . THR B 1 99 ? -1.641 -16.797 1.74 1 97.44 99 THR B N 1
ATOM 1959 C CA . THR B 1 99 ? -2.686 -17 0.746 1 97.44 99 THR B CA 1
ATOM 1960 C C . THR B 1 99 ? -3.023 -18.484 0.624 1 97.44 99 THR B C 1
ATOM 1962 O O . THR B 1 99 ? -2.234 -19.344 1.026 1 97.44 99 THR B O 1
ATOM 1965 N N . THR B 1 100 ? -4.227 -18.75 0.1 1 95.75 100 THR B N 1
ATOM 1966 C CA . THR B 1 100 ? -4.602 -20.094 -0.326 1 95.75 100 THR B CA 1
ATOM 1967 C C . THR B 1 100 ? -3.953 -20.438 -1.664 1 95.75 100 THR B C 1
ATOM 1969 O O . THR B 1 100 ? -3.377 -19.562 -2.322 1 95.75 100 THR B O 1
ATOM 1972 N N . GLY B 1 101 ? -4.129 -21.703 -1.997 1 92.69 101 GLY B N 1
ATOM 1973 C CA . GLY B 1 101 ? -3.607 -22.125 -3.283 1 92.69 101 GLY B CA 1
ATOM 1974 C C . GLY B 1 101 ? -2.273 -22.844 -3.176 1 92.69 101 GLY B C 1
ATOM 1975 O O . GLY B 1 101 ? -1.896 -23.312 -2.096 1 92.69 101 GLY B O 1
ATOM 1976 N N . ASP B 1 102 ? -1.573 -22.797 -4.297 1 88.56 102 ASP B N 1
ATOM 1977 C CA . ASP B 1 102 ? -0.326 -23.547 -4.379 1 88.56 102 ASP B CA 1
ATOM 1978 C C . ASP B 1 102 ? 0.778 -22.875 -3.566 1 88.56 102 ASP B C 1
ATOM 1980 O O . ASP B 1 102 ? 1.648 -23.547 -3.012 1 88.56 102 ASP B O 1
ATOM 1984 N N . ASP B 1 103 ? 0.53 -21.578 -3.486 1 91.19 103 ASP B N 1
ATOM 1985 C CA . ASP B 1 103 ? 1.528 -20.844 -2.723 1 91.19 103 ASP B CA 1
ATOM 1986 C C . ASP B 1 103 ? 1.059 -20.594 -1.289 1 91.19 103 ASP B C 1
ATOM 1988 O O . ASP B 1 103 ? -0.144 -20.594 -1.019 1 91.19 103 ASP B O 1
ATOM 1992 N N . CYS B 1 104 ? 1.861 -20.484 -0.377 1 95.69 104 CYS B N 1
ATOM 1993 C CA . CYS B 1 104 ? 1.55 -20.188 1.02 1 95.69 104 CYS B CA 1
ATOM 1994 C C . CYS B 1 104 ? 1.663 -18.703 1.311 1 95.69 104 CYS B C 1
ATOM 1996 O O . CYS B 1 104 ? 0.831 -18.141 2.025 1 95.69 104 CYS B O 1
ATOM 1998 N N . TYR B 1 105 ? 2.664 -18.094 0.638 1 97.75 105 TYR B N 1
ATOM 1999 C CA . TYR B 1 105 ? 2.881 -16.672 0.845 1 97.75 105 TYR B CA 1
ATOM 2000 C C . TYR B 1 105 ? 3.156 -15.961 -0.477 1 97.75 105 TYR B C 1
ATOM 2002 O O . TYR B 1 105 ? 3.768 -16.531 -1.38 1 97.75 105 TYR B O 1
ATOM 2010 N N . THR B 1 106 ? 2.719 -14.75 -0.584 1 98.25 106 THR B N 1
ATOM 2011 C CA . THR B 1 106 ? 3.115 -13.797 -1.619 1 98.25 106 THR B CA 1
ATOM 2012 C C . THR B 1 106 ? 3.785 -12.57 -1.003 1 98.25 106 THR B C 1
ATOM 2014 O O . THR B 1 106 ? 3.219 -11.93 -0.117 1 98.25 106 THR B O 1
ATOM 2017 N N . LEU B 1 107 ? 4.996 -12.266 -1.469 1 98.69 107 LEU B N 1
ATOM 2018 C CA . LEU B 1 107 ? 5.77 -11.156 -0.913 1 98.69 107 LEU B CA 1
ATOM 2019 C C . LEU B 1 107 ? 6.078 -10.117 -1.986 1 98.69 107 LEU B C 1
ATOM 2021 O O . LEU B 1 107 ? 6.336 -10.469 -3.141 1 98.69 107 LEU B O 1
ATOM 2025 N N . LYS B 1 108 ? 6.02 -8.938 -1.633 1 98.88 108 LYS B N 1
ATOM 2026 C CA . LYS B 1 108 ? 6.578 -7.848 -2.424 1 98.88 108 LYS B CA 1
ATOM 2027 C C . LYS B 1 108 ? 7.938 -7.414 -1.883 1 98.88 108 LYS B C 1
ATOM 2029 O O . LYS B 1 108 ? 8.07 -7.098 -0.698 1 98.88 108 LYS B O 1
ATOM 2034 N N . VAL B 1 109 ? 8.914 -7.371 -2.738 1 98.75 109 VAL B N 1
ATOM 2035 C CA . VAL B 1 109 ? 10.289 -7.145 -2.307 1 98.75 109 VAL B CA 1
ATOM 2036 C C . VAL B 1 109 ? 10.93 -6.055 -3.162 1 98.75 109 VAL B C 1
ATOM 2038 O O . VAL B 1 109 ? 10.82 -6.078 -4.391 1 98.75 109 VAL B O 1
ATOM 2041 N N . ALA B 1 110 ? 11.555 -5.156 -2.525 1 98.62 110 ALA B N 1
ATOM 2042 C CA . ALA B 1 110 ? 12.336 -4.117 -3.201 1 98.62 110 ALA B CA 1
ATOM 2043 C C . ALA B 1 110 ? 13.828 -4.383 -3.076 1 98.62 110 ALA B C 1
ATOM 2045 O O . ALA B 1 110 ? 14.312 -4.766 -2.006 1 98.62 110 ALA B O 1
ATOM 2046 N N . ALA B 1 111 ? 14.539 -4.152 -4.129 1 98.44 111 ALA B N 1
ATOM 2047 C CA . ALA B 1 111 ? 15.969 -4.426 -4.121 1 98.44 111 ALA B CA 1
ATOM 2048 C C . ALA B 1 111 ? 16.75 -3.312 -4.816 1 98.44 111 ALA B C 1
ATOM 2050 O O . ALA B 1 111 ? 16.219 -2.621 -5.684 1 98.44 111 ALA B O 1
ATOM 2051 N N . THR B 1 112 ? 18.047 -3.189 -4.469 1 97.62 112 THR B N 1
ATOM 2052 C CA . THR B 1 112 ? 18.906 -2.15 -5.023 1 97.62 112 THR B CA 1
ATOM 2053 C C . THR B 1 112 ? 19.5 -2.596 -6.355 1 97.62 112 THR B C 1
ATOM 2055 O O . THR B 1 112 ? 20.016 -1.775 -7.117 1 97.62 112 THR B O 1
ATOM 2058 N N . SER B 1 113 ? 19.469 -3.891 -6.574 1 97.75 113 SER B N 1
ATOM 2059 C CA . SER B 1 113 ? 19.969 -4.516 -7.793 1 97.75 113 SER B CA 1
ATOM 2060 C C . SER B 1 113 ? 19.438 -5.934 -7.949 1 97.75 113 SER B C 1
ATOM 2062 O O . SER B 1 113 ? 18.797 -6.469 -7.039 1 97.75 113 SER B O 1
ATOM 2064 N N . MET B 1 114 ? 19.719 -6.473 -9.133 1 97.81 114 MET B N 1
ATOM 2065 C CA . MET B 1 114 ? 19.328 -7.863 -9.344 1 97.81 114 MET B CA 1
ATOM 2066 C C . MET B 1 114 ? 20.125 -8.797 -8.445 1 97.81 114 MET B C 1
ATOM 2068 O O . MET B 1 114 ? 19.609 -9.805 -7.973 1 97.81 114 MET B O 1
ATOM 2072 N N . GLU B 1 115 ? 21.359 -8.484 -8.219 1 98.06 115 GLU B N 1
ATOM 2073 C CA . GLU B 1 115 ? 22.188 -9.266 -7.301 1 98.06 115 GLU B CA 1
ATOM 2074 C C . GLU B 1 115 ? 21.609 -9.234 -5.883 1 98.06 115 GLU B C 1
ATOM 2076 O O . GLU B 1 115 ? 21.562 -10.266 -5.207 1 98.06 115 GLU B O 1
ATOM 2081 N N . HIS B 1 116 ? 21.266 -8.086 -5.5 1 98.06 116 HIS B N 1
ATOM 2082 C CA . HIS B 1 116 ? 20.641 -7.934 -4.195 1 98.06 116 HIS B CA 1
ATOM 2083 C C . HIS B 1 116 ? 19.344 -8.727 -4.117 1 98.06 116 HIS B C 1
ATOM 2085 O O . HIS B 1 116 ? 19.078 -9.406 -3.125 1 98.06 116 HIS B O 1
ATOM 2091 N N . LEU B 1 117 ? 18.516 -8.68 -5.176 1 98.31 117 LEU B N 1
ATOM 2092 C CA . LEU B 1 117 ? 17.281 -9.469 -5.223 1 98.31 117 LEU B CA 1
ATOM 2093 C C . LEU B 1 117 ? 17.578 -10.953 -5.082 1 98.31 117 LEU B C 1
ATOM 2095 O O . LEU B 1 117 ? 16.906 -11.664 -4.332 1 98.31 117 LEU B O 1
ATOM 2099 N N . GLU B 1 118 ? 18.531 -11.367 -5.805 1 98.19 118 GLU B N 1
ATOM 2100 C CA . GLU B 1 118 ? 18.938 -12.766 -5.703 1 98.19 118 GLU B CA 1
ATOM 2101 C C . GLU B 1 118 ? 19.234 -13.156 -4.258 1 98.19 118 GLU B C 1
ATOM 2103 O O . GLU B 1 118 ? 18.797 -14.203 -3.785 1 98.19 118 GLU B O 1
ATOM 2108 N N . SER B 1 119 ? 19.969 -12.32 -3.568 1 97.5 119 SER B N 1
ATOM 2109 C CA . SER B 1 119 ? 20.297 -12.586 -2.174 1 97.5 119 SER B CA 1
ATOM 2110 C C . SER B 1 119 ? 19.047 -12.664 -1.305 1 97.5 119 SER B C 1
ATOM 2112 O O . SER B 1 119 ? 18.953 -13.508 -0.415 1 97.5 119 SER B O 1
ATOM 2114 N N . LEU B 1 120 ? 18.141 -11.789 -1.524 1 97.5 120 LEU B N 1
ATOM 2115 C CA . LEU B 1 120 ? 16.891 -11.781 -0.772 1 97.5 120 LEU B CA 1
ATOM 2116 C C . LEU B 1 120 ? 16.094 -13.055 -1.033 1 97.5 120 LEU B C 1
ATOM 2118 O O . LEU B 1 120 ? 15.57 -13.672 -0.1 1 97.5 120 LEU B O 1
ATOM 2122 N N . VAL B 1 121 ? 16.016 -13.438 -2.262 1 98.06 121 VAL B N 1
ATOM 2123 C CA . VAL B 1 121 ? 15.273 -14.633 -2.65 1 98.06 121 VAL B CA 1
ATOM 2124 C C . VAL B 1 121 ? 15.938 -15.867 -2.047 1 98.06 121 VAL B C 1
ATOM 2126 O O . VAL B 1 121 ? 15.25 -16.797 -1.62 1 98.06 121 VAL B O 1
ATOM 2129 N N . ASP B 1 122 ? 17.266 -15.844 -2.025 1 97.75 122 ASP B N 1
ATOM 2130 C CA . ASP B 1 122 ? 17.984 -16.953 -1.403 1 97.75 122 ASP B CA 1
ATOM 2131 C C . ASP B 1 122 ? 17.594 -17.094 0.068 1 97.75 122 ASP B C 1
ATOM 2133 O O . ASP B 1 122 ? 17.453 -18.219 0.566 1 97.75 122 ASP B O 1
ATOM 2137 N N . ALA B 1 123 ? 17.484 -16.031 0.735 1 97 123 ALA B N 1
ATOM 2138 C CA . ALA B 1 123 ? 17.078 -16.062 2.139 1 97 123 ALA B CA 1
ATOM 2139 C C . ALA B 1 123 ? 15.68 -16.656 2.287 1 97 123 ALA B C 1
ATOM 2141 O O . ALA B 1 123 ? 15.43 -17.453 3.189 1 97 123 ALA B O 1
ATOM 2142 N N . LEU B 1 124 ? 14.812 -16.328 1.4 1 96.81 124 LEU B N 1
ATOM 2143 C CA . LEU B 1 124 ? 13.438 -16.828 1.433 1 96.81 124 LEU B CA 1
ATOM 2144 C C . LEU B 1 124 ? 13.391 -18.297 1.046 1 96.81 124 LEU B C 1
ATOM 2146 O O . LEU B 1 124 ? 12.57 -19.047 1.577 1 96.81 124 LEU B O 1
ATOM 2150 N N . ALA B 1 125 ? 14.273 -18.656 0.154 1 96.31 125 ALA B N 1
ATOM 2151 C CA . ALA B 1 125 ? 14.32 -20.031 -0.343 1 96.31 125 ALA B CA 1
ATOM 2152 C C . ALA B 1 125 ? 14.695 -21.016 0.771 1 96.31 125 ALA B C 1
ATOM 2154 O O . ALA B 1 125 ? 14.492 -22.219 0.642 1 96.31 125 ALA B O 1
ATOM 2155 N N . GLY B 1 126 ? 15.211 -20.453 1.837 1 94.75 126 GLY B N 1
ATOM 2156 C CA . GLY B 1 126 ? 15.492 -21.266 3.006 1 94.75 126 GLY B CA 1
ATOM 2157 C C . GLY B 1 126 ? 14.242 -21.812 3.664 1 94.75 126 GLY B C 1
ATOM 2158 O O . GLY B 1 126 ? 14.312 -22.766 4.449 1 94.75 126 GLY B O 1
ATOM 2159 N N . PHE B 1 127 ? 13.141 -21.297 3.314 1 95.12 127 PHE B N 1
ATOM 2160 C CA . PHE B 1 127 ? 11.898 -21.688 3.969 1 95.12 127 PHE B CA 1
ATOM 2161 C C . PHE B 1 127 ? 11.07 -22.594 3.061 1 95.12 127 PHE B C 1
ATOM 2163 O O . PHE B 1 127 ? 10.117 -23.219 3.512 1 95.12 127 PHE B O 1
ATOM 2170 N N . GLY B 1 128 ? 11.375 -22.609 1.804 1 94.62 128 GLY B N 1
ATOM 2171 C CA . GLY B 1 128 ? 10.633 -23.391 0.821 1 94.62 128 GLY B CA 1
ATOM 2172 C C . GLY B 1 128 ? 10.898 -22.953 -0.607 1 94.62 128 GLY B C 1
ATOM 2173 O O . GLY B 1 128 ? 11.742 -22.078 -0.85 1 94.62 128 GLY B O 1
ATOM 2174 N N . SER B 1 129 ? 10.156 -23.578 -1.54 1 96.25 129 SER B N 1
ATOM 2175 C CA . SER B 1 129 ? 10.32 -23.234 -2.947 1 96.25 129 SER B CA 1
ATOM 2176 C C . SER B 1 129 ? 9.789 -21.844 -3.236 1 96.25 129 SER B C 1
ATOM 2178 O O . SER B 1 129 ? 8.727 -21.453 -2.734 1 96.25 129 SER B O 1
ATOM 2180 N N . THR B 1 130 ? 10.508 -21.156 -4.078 1 96.94 130 THR B N 1
ATOM 2181 C CA . THR B 1 130 ? 10.109 -19.797 -4.41 1 96.94 130 THR B CA 1
ATOM 2182 C C . THR B 1 130 ? 9.93 -19.625 -5.918 1 96.94 130 THR B C 1
ATOM 2184 O O . THR B 1 130 ? 10.594 -20.312 -6.703 1 96.94 130 THR B O 1
ATOM 2187 N N . THR B 1 131 ? 9.008 -18.859 -6.277 1 97.31 131 THR B N 1
ATOM 2188 C CA . THR B 1 131 ? 8.867 -18.328 -7.629 1 97.31 131 THR B CA 1
ATOM 2189 C C . THR B 1 131 ? 8.922 -16.797 -7.613 1 97.31 131 THR B C 1
ATOM 2191 O O . THR B 1 131 ? 8.148 -16.156 -6.902 1 97.31 131 THR B O 1
ATOM 2194 N N . THR B 1 132 ? 9.852 -16.266 -8.391 1 97.81 132 THR B N 1
ATOM 2195 C CA . THR B 1 132 ? 10.078 -14.828 -8.359 1 97.81 132 THR B CA 1
ATOM 2196 C C . THR B 1 132 ? 9.695 -14.188 -9.695 1 97.81 132 THR B C 1
ATOM 2198 O O . THR B 1 132 ? 10.094 -14.672 -10.758 1 97.81 132 THR B O 1
ATOM 2201 N N . SER B 1 133 ? 8.922 -13.133 -9.641 1 98.25 133 SER B N 1
ATOM 2202 C CA . SER B 1 133 ? 8.578 -12.32 -10.805 1 98.25 133 SER B CA 1
ATOM 2203 C C . SER B 1 133 ? 8.992 -10.867 -10.602 1 98.25 133 SER B C 1
ATOM 2205 O O . SER B 1 133 ? 8.547 -10.219 -9.656 1 98.25 133 SER B O 1
ATOM 2207 N N . VAL B 1 134 ? 9.812 -10.438 -11.516 1 98.56 134 VAL B N 1
ATOM 2208 C CA . VAL B 1 134 ? 10.203 -9.031 -11.461 1 98.56 134 VAL B CA 1
ATOM 2209 C C . VAL B 1 134 ? 9.078 -8.156 -12.008 1 98.56 134 VAL B C 1
ATOM 2211 O O . VAL B 1 134 ? 8.43 -8.508 -12.992 1 98.56 134 VAL B O 1
ATOM 2214 N N . VAL B 1 135 ? 8.867 -7.047 -11.359 1 98.62 135 VAL B N 1
ATOM 2215 C CA . VAL B 1 135 ? 7.828 -6.113 -11.773 1 98.62 135 VAL B CA 1
ATOM 2216 C C . VAL B 1 135 ? 8.367 -5.188 -12.859 1 98.62 135 VAL B C 1
ATOM 2218 O O . VAL B 1 135 ? 9.305 -4.422 -12.625 1 98.62 135 VAL B O 1
ATOM 2221 N N . TYR B 1 136 ? 7.727 -5.316 -14 1 96.81 136 TYR B N 1
ATOM 2222 C CA . TYR B 1 136 ? 8.062 -4.371 -15.055 1 96.81 136 TYR B CA 1
ATOM 2223 C C . TYR B 1 136 ? 7.57 -2.971 -14.711 1 96.81 136 TYR B C 1
ATOM 2225 O O . TYR B 1 136 ? 8.312 -1.995 -14.852 1 96.81 136 TYR B O 1
ATOM 2233 N N . SER B 1 137 ? 6.379 -2.928 -14.312 1 96.62 137 SER B N 1
ATOM 2234 C CA . SER B 1 137 ? 5.758 -1.65 -13.984 1 96.62 137 SER B CA 1
ATOM 2235 C C . SER B 1 137 ? 4.586 -1.838 -13.023 1 96.62 137 SER B C 1
ATOM 2237 O O . SER B 1 137 ? 4 -2.922 -12.953 1 96.62 137 SER B O 1
ATOM 2239 N N . GLN B 1 138 ? 4.363 -0.825 -12.266 1 97.56 138 GLN B N 1
ATOM 2240 C CA . GLN B 1 138 ? 3.15 -0.753 -11.461 1 97.56 138 GLN B CA 1
ATOM 2241 C C . GLN B 1 138 ? 1.99 -0.172 -12.266 1 97.56 138 GLN B C 1
ATOM 2243 O O . GLN B 1 138 ? 1.676 1.014 -12.141 1 97.56 138 GLN B O 1
ATOM 2248 N N . THR B 1 139 ? 1.327 -1.036 -12.992 1 97.44 139 THR B N 1
ATOM 2249 C CA . THR B 1 139 ? 0.268 -0.601 -13.898 1 97.44 139 THR B CA 1
ATOM 2250 C C . THR B 1 139 ? -0.802 0.179 -13.141 1 97.44 139 THR B C 1
ATOM 2252 O O . THR B 1 139 ? -1.352 1.153 -13.664 1 97.44 139 THR B O 1
ATOM 2255 N N . LEU B 1 140 ? -1.115 -0.238 -12.023 1 98 140 LEU B N 1
ATOM 2256 C CA . LEU B 1 140 ? -1.957 0.462 -11.055 1 98 140 LEU B CA 1
ATOM 2257 C C . LEU B 1 140 ? -1.307 0.476 -9.68 1 98 140 LEU B C 1
ATOM 2259 O O . LEU B 1 140 ? -1.369 -0.515 -8.945 1 98 140 LEU B O 1
ATOM 2263 N N . PRO B 1 141 ? -0.72 1.61 -9.359 1 96.38 141 PRO B N 1
ATOM 2264 C CA . PRO B 1 141 ? -0.236 1.701 -7.98 1 96.38 141 PRO B CA 1
ATOM 2265 C C . PRO B 1 141 ? -1.35 1.516 -6.953 1 96.38 141 PRO B C 1
ATOM 2267 O O . PRO B 1 141 ? -2.514 1.811 -7.238 1 96.38 141 PRO B O 1
ATOM 2270 N N . TYR B 1 142 ? -0.901 0.958 -5.801 1 97 142 TYR B N 1
ATOM 2271 C CA . TYR B 1 142 ? -1.922 0.68 -4.797 1 97 142 TYR B CA 1
ATOM 2272 C C . TYR B 1 142 ? -2.793 1.905 -4.547 1 97 142 TYR B C 1
ATOM 2274 O O . TYR B 1 142 ? -2.283 3.021 -4.422 1 97 142 TYR B O 1
ATOM 2282 N N . ARG B 1 143 ? -4.035 1.662 -4.473 1 96.62 143 ARG B N 1
ATOM 2283 C CA . ARG B 1 143 ? -5.016 2.648 -4.023 1 96.62 143 ARG B CA 1
ATOM 2284 C C . ARG B 1 143 ? -5.949 2.055 -2.977 1 96.62 143 ARG B C 1
ATOM 2286 O O . ARG B 1 143 ? -6.148 0.838 -2.932 1 96.62 143 ARG B O 1
ATOM 2293 N N . GLY B 1 144 ? -6.453 2.91 -2.141 1 96.25 144 GLY B N 1
ATOM 2294 C CA . GLY B 1 144 ? -7.418 2.443 -1.156 1 96.25 144 GLY B CA 1
ATOM 2295 C C . GLY B 1 144 ? -8.773 2.127 -1.755 1 96.25 144 GLY B C 1
ATOM 2296 O O . GLY B 1 144 ? -9.031 2.422 -2.924 1 96.25 144 GLY B O 1
ATOM 2297 N N . PRO B 1 145 ? -9.594 1.526 -0.954 1 96.62 145 PRO B N 1
ATOM 2298 C CA . PRO B 1 145 ? -10.922 1.102 -1.409 1 96.62 145 PRO B CA 1
ATOM 2299 C C . PRO B 1 145 ? -11.891 2.271 -1.591 1 96.62 145 PRO B C 1
ATOM 2301 O O . PRO B 1 145 ? -11.633 3.371 -1.093 1 96.62 145 PRO B O 1
ATOM 2304 N N . ASP B 1 146 ? -12.914 2.035 -2.379 1 95.69 146 ASP B N 1
ATOM 2305 C CA . ASP B 1 146 ? -14.086 2.902 -2.441 1 95.69 146 ASP B CA 1
ATOM 2306 C C . ASP B 1 146 ? -15.305 2.213 -1.843 1 95.69 146 ASP B C 1
ATOM 2308 O O . ASP B 1 146 ? -15.258 1.03 -1.5 1 95.69 146 ASP B O 1
ATOM 2312 N N . ARG B 1 147 ? -16.328 3.045 -1.735 1 94.44 147 ARG B N 1
ATOM 2313 C CA . ARG B 1 147 ? -17.562 2.504 -1.175 1 94.44 147 ARG B CA 1
ATOM 2314 C C . ARG B 1 147 ? -18.047 1.299 -1.974 1 94.44 147 ARG B C 1
ATOM 2316 O O . ARG B 1 147 ? -18.109 1.35 -3.203 1 94.44 147 ARG B O 1
ATOM 2323 N N . PRO B 1 148 ? -18.297 0.189 -1.253 1 92.25 148 PRO B N 1
ATOM 2324 C CA . PRO B 1 148 ? -18.844 -0.945 -1.994 1 92.25 148 PRO B CA 1
ATOM 2325 C C . PRO B 1 148 ? -20.156 -0.604 -2.697 1 92.25 148 PRO B C 1
ATOM 2327 O O . PRO B 1 148 ? -20.984 0.149 -2.16 1 92.25 148 PRO B O 1
ATOM 2330 N N . VAL B 1 149 ? -20.203 -0.98 -4.016 1 78.31 149 VAL B N 1
ATOM 2331 C CA . VAL B 1 149 ? -21.453 -0.761 -4.73 1 78.31 149 VAL B CA 1
ATOM 2332 C C . VAL B 1 149 ? -22.375 -1.968 -4.551 1 78.31 149 VAL B C 1
ATOM 2334 O O . VAL B 1 149 ? -21.938 -3.113 -4.684 1 78.31 149 VAL B O 1
ATOM 2337 N N . GLY B 1 150 ? -23.359 -2.041 -3.596 1 59.44 150 GLY B N 1
ATOM 2338 C CA . GLY B 1 150 ? -24.359 -3.078 -3.439 1 59.44 150 GLY B CA 1
ATOM 2339 C C . GLY B 1 150 ? -25.125 -3.371 -4.723 1 59.44 150 GLY B C 1
ATOM 2340 O O . GLY B 1 150 ? -25.078 -2.576 -5.664 1 59.44 150 GLY B O 1
#

Organism: Streptomyces venezuelae (strain ATCC 10712 / CBS 650.69 / DSM 40230 / JCM 4526 / NBRC 13096 / PD 04745) (NCBI:txid953739)

pLDDT: mean 95.6, std 5.92, range [59.19, 98.88]

InterPro domains:
  IPR000485 AsnC-type HTH domain [PF13404] (5-46)
  IPR000485 AsnC-type HTH domain [PR00033] (5-21)
  IPR000485 AsnC-type HTH domain [PR00033] (21-32)
  IPR000485 AsnC-type HTH domain [PR00033] (32-51)
  IPR000485 AsnC-type HTH domain [PS50956] (5-66)
  IPR011008 Dimeric alpha-beta barrel [SSF54909] (66-139)
  IPR019885 Transcription regulator HTH, AsnC-type, conserved site [PS00519] (23-49)
  IPR019887 Transcription regulator AsnC/Lrp, ligand binding domain [PF01037] (69-141)
  IPR019888 Transcription regulator AsnC-like [SM00344] (5-111)
  IPR036388 Winged helix-like DNA-binding domain superfamily [G3DSA:1.10.10.10] (6-55)
  IPR036390 Winged helix DNA-binding domain superfamily [SSF46785] (4-65)